Protein AF-A0A8J5JZP0-F1 (afdb_monomer_lite)

InterPro domains:
  IPR006028 Gamma-aminobutyric acid A receptor/Glycine receptor alpha [PR00253] (127-148)
  IPR006028 Gamma-aminobutyric acid A receptor/Glycine receptor alpha [PR00253] (224-244)
  IPR006201 Neurotransmitter-gated ion-channel [PTHR18945] (14-115)
  IPR006202 Neurotransmitter-gated ion-channel ligand-binding domain [PF02931] (14-129)
  IPR036719 Neurotransmitter-gated ion-channel transmembrane domain superfamily [SSF90112] (128-245)
  IPR036734 Neurotransmitter-gated ion-channel ligand-binding domain superfamily [G3DSA:2.70.170.10] (3-131)
  IPR036734 Neurotransmitter-gated ion-channel ligand-binding domain superfamily [SSF63712] (13-124)

Secondary structure (DSSP, 8-state):
---------HHHHHTTS----EEETT-SS------TT-EEEE-TTS-EEEE-------------TTTTT--------EEESS--TTT------STT----TT--PPTT------------------THHHHHHHHHHHHHHHH-S------HHHHHHHHHHHHHHHHHHHHHHHHHHHHHHHHHT-SS--------------------TTSHHHHHHHHHHHHHHHHHHHHHHHHHHHHHHHHHH--

pLDDT: mean 71.89, std 18.13, range [27.44, 93.75]

Structure (mmCIF, N/CA/C/O backbone):
data_AF-A0A8J5JZP0-F1
#
_entry.id   AF-A0A8J5JZP0-F1
#
loop_
_atom_site.group_PDB
_atom_site.id
_atom_site.type_symbol
_atom_site.label_atom_id
_atom_site.label_alt_id
_atom_site.label_comp_id
_atom_site.label_asym_id
_atom_site.label_entity_id
_atom_site.label_seq_id
_atom_site.pdbx_PDB_ins_code
_atom_site.Cartn_x
_atom_site.Cartn_y
_atom_site.Cartn_z
_atom_site.occupancy
_atom_site.B_iso_or_equiv
_atom_site.auth_seq_id
_atom_site.auth_comp_id
_atom_site.auth_asym_id
_atom_site.auth_atom_id
_atom_site.pdbx_PDB_model_num
ATOM 1 N N . MET A 1 1 ? -34.685 8.916 52.701 1.00 35.94 1 MET A N 1
ATOM 2 C CA . MET A 1 1 ? -33.365 8.957 52.042 1.00 35.94 1 MET A CA 1
ATOM 3 C C . MET A 1 1 ? -33.580 9.641 50.704 1.00 35.94 1 MET A C 1
ATOM 5 O O . MET A 1 1 ? -34.270 9.101 49.852 1.00 35.94 1 MET A O 1
ATOM 9 N N . SER A 1 2 ? -33.184 10.905 50.625 1.00 33.81 2 SER A N 1
ATOM 10 C CA . SER A 1 2 ? -33.402 11.810 49.497 1.00 33.81 2 SER A CA 1
ATOM 11 C C . SER A 1 2 ? -32.673 11.299 48.256 1.00 33.81 2 SER A C 1
ATOM 13 O O . SER A 1 2 ? -31.451 11.181 48.254 1.00 33.81 2 SER A O 1
ATOM 15 N N . ILE A 1 3 ? -33.431 10.999 47.203 1.00 39.91 3 ILE A N 1
ATOM 16 C CA . ILE A 1 3 ? -32.890 10.755 45.866 1.00 39.91 3 ILE A CA 1
ATOM 17 C C . ILE A 1 3 ? -32.407 12.119 45.365 1.00 39.91 3 ILE A C 1
ATOM 19 O O . ILE A 1 3 ? -33.216 12.958 44.973 1.00 39.91 3 ILE A O 1
ATOM 23 N N . LEU A 1 4 ? -31.101 12.381 45.466 1.00 42.81 4 LEU A N 1
ATOM 24 C CA . LEU A 1 4 ? -30.494 13.544 44.830 1.00 42.81 4 LEU A CA 1
ATOM 25 C C . LEU A 1 4 ? -30.625 13.368 43.314 1.00 42.81 4 LEU A C 1
ATOM 27 O O . LEU A 1 4 ? -29.955 12.540 42.702 1.00 42.81 4 LEU A O 1
ATOM 31 N N . SER A 1 5 ? -31.502 14.165 42.715 1.00 46.47 5 SER A N 1
ATOM 32 C CA . SER A 1 5 ? -31.544 14.439 41.287 1.00 46.47 5 SER A CA 1
ATOM 33 C C . SER A 1 5 ? -30.380 15.362 40.915 1.00 46.47 5 SER A C 1
ATOM 35 O O . SER A 1 5 ? -30.570 16.549 40.654 1.00 46.47 5 SER A O 1
ATOM 37 N N . THR A 1 6 ? -29.153 14.852 40.929 1.00 49.12 6 THR A N 1
ATOM 38 C CA . THR A 1 6 ? -28.040 15.511 40.244 1.00 49.12 6 THR A CA 1
ATOM 39 C C . THR A 1 6 ? -28.133 15.119 38.776 1.00 49.12 6 THR A C 1
ATOM 41 O O . THR A 1 6 ? -27.803 13.994 38.402 1.00 49.12 6 THR A O 1
ATOM 44 N N . ALA A 1 7 ? -28.635 16.033 37.941 1.00 47.53 7 ALA A N 1
ATOM 45 C CA . ALA A 1 7 ? -28.515 15.921 36.493 1.00 47.53 7 ALA A CA 1
ATOM 46 C C . ALA A 1 7 ? -27.020 15.815 36.166 1.00 47.53 7 ALA A C 1
ATOM 48 O O . ALA A 1 7 ? -26.290 16.800 36.208 1.00 47.53 7 ALA A O 1
ATOM 49 N N . THR A 1 8 ? -26.550 14.589 35.955 1.00 54.53 8 THR A N 1
ATOM 50 C CA . THR A 1 8 ? -25.146 14.324 35.659 1.00 54.53 8 THR A CA 1
ATOM 51 C C . THR A 1 8 ? -24.946 14.711 34.200 1.00 54.53 8 THR A C 1
ATOM 53 O O . THR A 1 8 ? -25.656 14.202 33.329 1.00 54.53 8 THR A O 1
ATOM 56 N N . SER A 1 9 ? -24.045 15.657 33.930 1.00 58.56 9 SER A N 1
ATOM 57 C CA . SER A 1 9 ? -23.707 16.033 32.554 1.00 58.56 9 SER A CA 1
ATOM 58 C C . SER A 1 9 ? -23.290 14.774 31.788 1.00 58.56 9 SER A C 1
ATOM 60 O O . SER A 1 9 ? -22.550 13.944 32.319 1.00 58.56 9 SER A O 1
ATOM 62 N N . GLY A 1 10 ? -23.737 14.614 30.538 1.00 64.25 10 GLY A N 1
ATOM 63 C CA . GLY A 1 10 ? -23.406 13.436 29.722 1.00 64.25 10 GLY A CA 1
ATOM 64 C C . GLY A 1 10 ? -21.895 13.193 29.581 1.00 64.25 10 GLY A C 1
ATOM 65 O O . GLY A 1 10 ? -21.472 12.052 29.416 1.00 64.25 10 GLY A O 1
ATOM 66 N N . SER A 1 11 ? -21.078 14.242 29.733 1.00 67.00 11 SER A N 1
ATOM 67 C CA . SER A 1 11 ? -19.615 14.154 29.776 1.00 67.00 11 SER A CA 1
ATOM 68 C C . SER A 1 11 ? -19.069 13.453 31.026 1.00 67.00 11 SER A C 1
ATOM 70 O O . SER A 1 11 ? -18.062 12.769 30.933 1.00 67.00 11 SER A O 1
ATOM 72 N N . GLU A 1 12 ? -19.716 13.585 32.187 1.00 73.56 12 GLU A N 1
ATOM 73 C CA . GLU A 1 12 ? -19.238 13.010 33.458 1.00 73.56 12 GLU A CA 1
ATOM 74 C C . GLU A 1 12 ? -19.574 11.521 33.604 1.00 73.56 12 GLU A C 1
ATOM 76 O O . GLU A 1 12 ? -18.865 10.780 34.284 1.00 73.56 12 GLU A O 1
ATOM 81 N N . ILE A 1 13 ? -20.669 11.068 32.985 1.00 80.50 13 ILE A N 1
ATOM 82 C CA . ILE A 1 13 ? -21.015 9.638 32.922 1.00 80.50 13 ILE A CA 1
ATOM 83 C C . ILE A 1 13 ? -20.034 8.914 32.001 1.00 80.50 13 ILE A C 1
ATOM 85 O O . ILE A 1 13 ? -19.626 7.792 32.288 1.00 80.50 13 ILE A O 1
ATOM 89 N N . ARG A 1 14 ? -19.632 9.578 30.915 1.00 77.81 14 ARG A N 1
ATOM 90 C CA . ARG A 1 14 ? -18.763 9.028 29.880 1.00 77.81 14 ARG A CA 1
ATOM 91 C C . ARG A 1 14 ? -17.436 8.498 30.430 1.00 77.81 14 ARG A C 1
ATOM 93 O O . ARG A 1 14 ? -17.026 7.411 30.044 1.00 77.81 14 ARG A O 1
ATOM 100 N N . ASP A 1 15 ? -16.826 9.212 31.371 1.00 80.81 15 ASP A N 1
ATOM 101 C CA . ASP A 1 15 ? -15.528 8.837 31.951 1.00 80.81 15 ASP A CA 1
ATOM 102 C C . ASP A 1 15 ? -15.638 7.735 33.025 1.00 80.81 15 ASP A C 1
ATOM 104 O O . ASP A 1 15 ? -14.630 7.199 33.481 1.00 80.81 15 ASP A O 1
ATOM 108 N N . LYS A 1 16 ? -16.863 7.381 33.440 1.00 85.06 16 LYS A N 1
ATOM 109 C CA . LYS A 1 16 ? -17.142 6.329 34.434 1.00 85.06 16 LYS A CA 1
ATOM 110 C C . LYS A 1 16 ? -17.549 4.997 33.806 1.00 85.06 16 LYS A C 1
ATOM 112 O O . LYS A 1 16 ? -17.612 3.993 34.512 1.00 85.06 16 LYS A O 1
ATOM 117 N N . VAL A 1 17 ? -17.863 4.982 32.512 1.00 88.12 17 VAL A N 1
ATOM 118 C CA . VAL A 1 17 ? -18.221 3.762 31.784 1.00 88.12 17 VAL A CA 1
ATOM 119 C C . VAL A 1 17 ? -16.943 3.092 31.290 1.00 88.12 17 VAL A C 1
ATOM 121 O O . VAL A 1 17 ? -16.103 3.726 30.655 1.00 88.12 17 VAL A O 1
ATOM 124 N N . TRP A 1 18 ? -16.792 1.801 31.587 1.00 89.00 18 TRP A N 1
ATOM 125 C CA . TRP A 1 18 ? -15.667 1.014 31.091 1.00 89.00 18 TRP A CA 1
ATOM 126 C C . TRP A 1 18 ? -15.692 0.938 29.558 1.00 89.00 18 TRP A C 1
ATOM 128 O O . TRP A 1 18 ? -16.747 0.722 28.957 1.00 89.00 18 TRP A O 1
ATOM 138 N N . ARG A 1 19 ? -14.519 1.094 28.936 1.00 87.44 19 ARG A N 1
ATOM 139 C CA . ARG A 1 19 ? -14.310 0.945 27.492 1.00 87.44 19 ARG A CA 1
ATOM 140 C C . ARG A 1 19 ? -13.051 0.110 27.229 1.00 87.44 19 ARG A C 1
ATOM 142 O O . ARG A 1 19 ? -12.079 0.282 27.967 1.00 87.44 19 ARG A O 1
ATOM 149 N N . PRO A 1 20 ? -13.038 -0.747 26.194 1.00 88.38 20 PRO A N 1
ATOM 150 C CA . PRO A 1 20 ? -11.845 -1.500 25.823 1.00 88.38 20 PRO A CA 1
ATOM 151 C C . PRO A 1 20 ? -10.742 -0.573 25.291 1.00 88.38 20 PRO A C 1
ATOM 153 O O . PRO A 1 20 ? -11.013 0.454 24.664 1.00 88.38 20 PRO A O 1
ATOM 156 N N . ASP A 1 21 ? -9.488 -0.948 25.521 1.00 86.50 21 ASP A N 1
ATOM 157 C CA . ASP A 1 21 ? -8.283 -0.203 25.151 1.00 86.50 21 ASP A CA 1
ATOM 158 C C . ASP A 1 21 ? -7.782 -0.588 23.747 1.00 86.50 21 ASP A C 1
ATOM 160 O O . ASP A 1 21 ? -6.682 -1.098 23.559 1.00 86.50 21 ASP A O 1
ATOM 164 N N . LEU A 1 22 ? -8.596 -0.346 22.721 1.00 87.38 22 LEU A N 1
ATOM 165 C CA . LEU A 1 22 ? -8.168 -0.594 21.344 1.00 87.38 22 LEU A CA 1
ATOM 166 C C . LEU A 1 22 ? -7.162 0.472 20.890 1.00 87.38 22 LEU A C 1
ATOM 168 O O . LEU A 1 22 ? -7.482 1.660 20.810 1.00 87.38 22 LEU A O 1
ATOM 172 N N . THR A 1 23 ? -5.952 0.033 20.554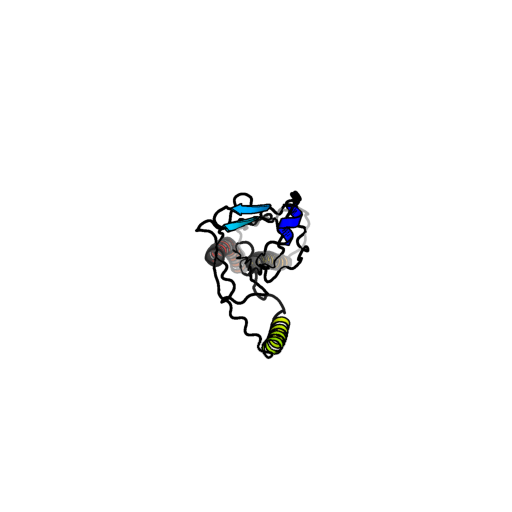 1.00 84.50 23 THR A N 1
ATOM 173 C CA . THR A 1 23 ? -4.851 0.883 20.086 1.00 84.50 23 THR A CA 1
ATOM 174 C C . THR A 1 23 ? -4.318 0.392 18.746 1.00 84.50 23 THR A C 1
ATOM 176 O O . THR A 1 23 ? -4.364 -0.800 18.446 1.00 84.50 23 THR A O 1
ATOM 179 N N . ALA A 1 24 ? -3.823 1.311 17.916 1.00 87.31 24 ALA A N 1
ATOM 180 C CA . ALA A 1 24 ? -3.178 0.940 16.663 1.00 87.31 24 ALA A CA 1
ATOM 181 C C . ALA A 1 24 ? -1.724 0.504 16.917 1.00 87.31 24 ALA A C 1
ATOM 183 O O . ALA A 1 24 ? -0.963 1.251 17.528 1.00 87.31 24 ALA A O 1
ATOM 184 N N . GLU A 1 25 ? -1.333 -0.678 16.424 1.00 82.62 25 GLU A N 1
ATOM 185 C CA . GLU A 1 25 ? -0.025 -1.311 16.707 1.00 82.62 25 GLU A CA 1
ATOM 186 C C . GLU A 1 25 ? 1.181 -0.423 16.326 1.00 82.62 25 GLU A C 1
ATOM 188 O O . GLU A 1 25 ? 2.214 -0.460 16.991 1.00 82.62 25 GLU A O 1
ATOM 193 N N . TYR A 1 26 ? 1.047 0.406 15.285 1.00 81.38 26 TYR A N 1
ATOM 194 C CA . TYR A 1 26 ? 2.129 1.238 14.741 1.00 81.38 26 TYR A CA 1
ATOM 195 C C . TYR A 1 26 ? 1.714 2.699 14.516 1.00 81.38 26 TYR A C 1
ATOM 197 O O . TYR A 1 26 ? 1.978 3.266 13.456 1.00 81.38 26 TYR A O 1
ATOM 205 N N . ASP A 1 27 ? 1.045 3.325 15.485 1.00 80.62 27 ASP A N 1
ATOM 206 C CA . ASP A 1 27 ? 0.717 4.753 15.386 1.00 80.62 27 ASP A CA 1
ATOM 207 C C . ASP A 1 27 ? 1.962 5.636 15.599 1.00 80.62 27 ASP A C 1
ATOM 209 O O . ASP A 1 27 ? 2.524 5.710 16.691 1.00 80.62 27 ASP A O 1
ATOM 213 N N . ILE A 1 28 ? 2.410 6.307 14.535 1.00 76.38 28 ILE A N 1
ATOM 214 C CA . ILE A 1 28 ? 3.613 7.158 14.507 1.00 76.38 28 ILE A CA 1
ATOM 215 C C . ILE A 1 28 ? 3.367 8.467 15.262 1.00 76.38 28 ILE A C 1
ATOM 217 O O . ILE A 1 28 ? 4.286 9.064 15.827 1.00 76.38 28 ILE A O 1
ATOM 221 N N . LYS A 1 29 ? 2.121 8.944 15.244 1.00 70.25 29 LYS A N 1
ATOM 222 C CA . LYS A 1 29 ? 1.705 10.172 15.913 1.00 70.25 29 LYS A CA 1
ATOM 223 C C . LYS A 1 29 ? 0.431 9.873 16.680 1.00 70.25 29 LYS A C 1
ATOM 225 O O . LYS A 1 29 ? -0.635 10.262 16.201 1.00 70.25 29 LYS A O 1
ATOM 230 N N . PRO A 1 30 ? 0.543 9.261 17.873 1.00 62.91 30 PRO A N 1
ATOM 231 C CA . PRO A 1 30 ? -0.587 9.170 18.771 1.00 62.91 30 PRO A CA 1
ATOM 232 C C . PRO A 1 30 ? -0.936 10.599 19.177 1.00 62.91 30 PRO A C 1
ATOM 234 O O . PRO A 1 30 ? -0.371 11.166 20.114 1.00 62.91 30 PRO A O 1
ATOM 237 N N . GLN A 1 31 ? -1.830 11.236 18.423 1.00 57.12 31 GLN A N 1
ATOM 238 C CA . GLN A 1 31 ? -2.508 12.420 18.908 1.00 57.12 31 GLN A CA 1
ATOM 239 C C . GLN A 1 31 ? -3.273 11.915 20.117 1.00 57.12 31 GLN A C 1
ATOM 241 O O . GLN A 1 31 ? -4.218 11.145 19.955 1.00 57.12 31 GLN A O 1
ATOM 246 N N . GLY A 1 32 ? -2.792 12.248 21.320 1.00 54.50 32 GLY A N 1
ATOM 247 C CA . GLY A 1 32 ? -3.452 11.863 22.561 1.00 54.50 32 GLY A CA 1
ATOM 248 C C . GLY A 1 32 ? -4.918 12.203 22.396 1.00 54.50 32 GLY A C 1
ATOM 249 O O . GLY A 1 32 ? -5.207 13.379 22.200 1.00 54.50 32 GLY A O 1
ATOM 250 N N . ALA A 1 33 ? -5.759 11.163 22.326 1.00 54.41 33 ALA A N 1
ATOM 251 C CA . ALA A 1 33 ? -7.113 11.185 21.788 1.00 54.41 33 ALA A CA 1
ATOM 252 C C . ALA A 1 33 ? -7.825 12.496 22.132 1.00 54.41 33 ALA A C 1
ATOM 254 O O . ALA A 1 33 ? -8.428 12.633 23.196 1.00 54.41 33 ALA A O 1
ATOM 255 N N . GLN A 1 34 ? -7.704 13.502 21.262 1.00 49.84 34 GLN A N 1
ATOM 256 C CA . GLN A 1 34 ? -8.395 14.766 21.449 1.00 49.84 34 GLN A CA 1
ATOM 257 C C . GLN A 1 34 ? -9.782 14.533 20.877 1.00 49.84 34 GLN A C 1
ATOM 259 O O . GLN A 1 34 ? -10.092 14.855 19.733 1.00 49.84 34 GLN A O 1
ATOM 264 N N . SER A 1 35 ? -10.575 13.860 21.707 1.00 53.81 35 SER A N 1
ATOM 265 C CA . SER A 1 35 ? -11.958 13.450 21.525 1.00 53.81 35 SER A CA 1
ATOM 266 C C . SER A 1 35 ? -12.896 14.652 21.397 1.00 53.81 35 SER A C 1
ATOM 268 O O . SER A 1 35 ? -13.783 14.882 22.222 1.00 53.81 35 SER A O 1
ATOM 270 N N . HIS A 1 36 ? -12.721 15.457 20.355 1.00 53.59 36 HIS A N 1
ATOM 271 C CA . HIS A 1 36 ? -13.746 16.394 19.922 1.00 53.59 36 HIS A CA 1
ATOM 272 C C . HIS A 1 36 ? -14.751 15.620 19.062 1.00 53.59 36 HIS A C 1
ATOM 274 O O . HIS A 1 36 ? -14.647 15.591 17.839 1.00 53.59 36 HIS A O 1
ATOM 280 N N . GLY A 1 37 ? -15.703 14.944 19.718 1.00 64.44 37 GLY A N 1
ATOM 281 C CA . GLY A 1 37 ? -16.787 14.223 19.035 1.00 64.44 37 GLY A CA 1
ATOM 282 C C . GLY A 1 37 ? -17.163 12.847 19.590 1.00 64.44 37 GLY A C 1
ATOM 283 O O . GLY A 1 37 ? -17.776 12.074 18.861 1.00 64.44 37 GLY A O 1
ATOM 284 N N . ASP A 1 38 ? -16.814 12.518 20.837 1.00 76.31 38 ASP A N 1
ATOM 285 C CA . ASP A 1 38 ? -17.167 11.215 21.416 1.00 76.31 38 ASP A CA 1
ATOM 286 C C . ASP A 1 38 ? -18.654 11.135 21.778 1.00 76.31 38 ASP A C 1
ATOM 288 O O . ASP A 1 38 ? -19.147 11.895 22.619 1.00 76.31 38 ASP A O 1
ATOM 292 N N . PHE A 1 39 ? -19.348 10.173 21.176 1.00 83.69 39 PHE A N 1
ATOM 293 C CA . PHE A 1 39 ? -20.753 9.868 21.404 1.00 83.69 39 PHE A CA 1
ATOM 294 C C . PHE A 1 39 ? -20.893 8.530 22.140 1.00 83.69 39 PHE A C 1
ATOM 296 O O . PHE A 1 39 ? -20.435 7.494 21.661 1.00 83.69 39 PHE A O 1
ATOM 303 N N . LEU A 1 40 ? -21.563 8.560 23.294 1.00 87.38 40 LEU A N 1
ATOM 304 C CA . LEU A 1 40 ? -21.908 7.389 24.099 1.00 87.38 40 LEU A CA 1
ATOM 305 C C . LEU A 1 40 ? -23.430 7.217 24.104 1.00 87.38 40 LEU A C 1
ATOM 307 O O . LEU A 1 40 ? -24.161 8.127 24.500 1.00 87.38 40 LEU A O 1
ATOM 311 N N . ARG A 1 41 ? -23.906 6.028 23.731 1.00 87.56 41 ARG A N 1
ATOM 312 C CA . ARG A 1 41 ? -25.314 5.633 23.843 1.00 87.56 41 ARG A CA 1
ATOM 313 C C . ARG A 1 41 ? -25.431 4.321 24.604 1.00 87.56 41 ARG A C 1
ATOM 315 O O . ARG A 1 41 ? -24.865 3.315 24.195 1.00 87.56 41 ARG A O 1
ATOM 322 N N . ILE A 1 42 ? -26.218 4.335 25.674 1.00 90.31 42 ILE A N 1
ATOM 323 C CA . ILE A 1 42 ? -26.546 3.150 26.470 1.00 90.31 42 ILE A CA 1
ATOM 324 C C . ILE A 1 42 ? -27.995 2.770 26.162 1.00 90.31 42 ILE A C 1
ATOM 326 O O . ILE A 1 42 ? -28.910 3.577 26.342 1.00 90.31 42 ILE A O 1
ATOM 330 N N . GLN A 1 43 ? -28.200 1.566 25.643 1.00 91.19 43 GLN A N 1
ATOM 331 C CA . GLN A 1 43 ? -29.518 1.008 25.360 1.00 91.19 43 GLN A CA 1
ATOM 332 C C . GLN A 1 43 ? -30.102 0.330 26.610 1.00 91.19 43 GLN A C 1
ATOM 334 O O . GLN A 1 43 ? -29.392 0.019 27.565 1.00 91.19 43 GLN A O 1
ATOM 339 N N . ARG A 1 44 ? -31.426 0.124 26.633 1.00 92.69 44 ARG A N 1
ATOM 340 C CA . ARG A 1 44 ? -32.119 -0.457 27.802 1.00 92.69 44 ARG A CA 1
ATOM 341 C C . ARG A 1 44 ? -31.768 -1.927 28.049 1.00 92.69 44 ARG A C 1
ATOM 343 O O . ARG A 1 44 ? -31.916 -2.391 29.171 1.00 92.69 44 ARG A O 1
ATOM 350 N N . ASP A 1 45 ? -31.332 -2.635 27.015 1.00 93.75 45 ASP A N 1
ATOM 351 C CA . ASP A 1 45 ? -30.860 -4.025 27.052 1.00 93.75 45 ASP A CA 1
ATOM 352 C C . ASP A 1 45 ? -29.413 -4.159 27.565 1.00 93.75 45 ASP A C 1
ATOM 354 O O . ASP A 1 45 ? -28.903 -5.268 27.693 1.00 93.75 45 ASP A O 1
ATOM 358 N N . GLY A 1 46 ? -28.752 -3.038 27.869 1.00 89.75 46 GLY A N 1
ATOM 359 C CA . GLY A 1 46 ? -27.360 -3.006 28.303 1.00 89.75 46 GLY A CA 1
ATOM 360 C C . GLY A 1 46 ? -26.349 -2.926 27.158 1.00 89.75 46 GLY A C 1
ATOM 361 O O . GLY A 1 46 ? -25.153 -2.891 27.434 1.00 89.75 46 GLY A O 1
ATOM 362 N N . HIS A 1 47 ? -26.776 -2.852 25.890 1.00 90.88 47 HIS A N 1
ATOM 363 C CA . HIS A 1 47 ? -25.852 -2.585 24.788 1.00 90.88 47 HIS A CA 1
ATOM 364 C C . HIS A 1 47 ? -25.321 -1.152 24.852 1.00 90.88 47 HIS A C 1
ATOM 366 O O . HIS A 1 47 ? -26.077 -0.176 24.891 1.00 90.88 47 HIS A O 1
ATOM 372 N N . VAL A 1 48 ? -23.996 -1.031 24.835 1.00 91.25 48 VAL A N 1
ATOM 373 C CA . VAL A 1 48 ? -23.290 0.249 24.859 1.00 91.25 48 VAL A CA 1
ATOM 374 C C . VAL A 1 48 ? -22.672 0.492 23.491 1.00 91.25 48 VAL A C 1
ATOM 376 O O . VAL A 1 48 ? -21.871 -0.302 23.009 1.00 91.25 48 VAL A O 1
ATOM 379 N N . THR A 1 49 ? -23.038 1.604 22.864 1.00 89.50 49 THR A N 1
ATOM 380 C CA . THR A 1 49 ? -22.456 2.056 21.601 1.00 89.50 49 THR A CA 1
ATOM 381 C C . THR A 1 49 ? -21.573 3.262 21.872 1.00 89.50 49 THR A C 1
ATOM 383 O O . THR A 1 49 ? -22.041 4.272 22.403 1.00 89.50 49 THR A O 1
ATOM 386 N N . TRP A 1 50 ? -20.306 3.152 21.484 1.00 88.12 50 TRP A N 1
ATOM 387 C CA . TRP A 1 50 ? -19.338 4.238 21.534 1.00 88.12 50 TRP A CA 1
ATOM 388 C C . TRP A 1 50 ? -18.908 4.610 20.122 1.00 88.12 50 TRP A C 1
ATOM 390 O O . TRP A 1 50 ? -18.568 3.735 19.331 1.00 88.12 50 TRP A O 1
ATOM 400 N N . SER A 1 51 ? -18.896 5.901 19.815 1.00 86.62 51 SER A N 1
ATOM 401 C CA . SER A 1 51 ? -18.372 6.432 18.560 1.00 86.62 51 SER A CA 1
ATOM 402 C C . SER A 1 51 ? -17.401 7.553 18.875 1.00 86.62 51 SER A C 1
ATOM 404 O O . SER A 1 51 ? -17.739 8.471 19.615 1.00 86.62 51 SER A O 1
ATOM 406 N N . GLN A 1 52 ? -16.202 7.480 18.313 1.00 84.50 52 GLN A N 1
ATOM 407 C CA . GLN A 1 52 ? -15.146 8.470 18.496 1.00 84.50 52 GLN A CA 1
ATOM 408 C C . GLN A 1 52 ? -14.446 8.715 17.169 1.00 84.50 52 GLN A C 1
ATOM 410 O O . GLN A 1 52 ? -14.328 7.811 16.341 1.00 84.50 52 GLN A O 1
ATOM 415 N N . ARG A 1 53 ? -13.960 9.938 16.975 1.00 83.62 53 ARG A N 1
ATOM 416 C CA . ARG A 1 53 ? -13.160 10.295 15.806 1.00 83.62 53 ARG A CA 1
ATOM 417 C C . ARG A 1 53 ? -11.690 10.232 16.187 1.00 83.62 53 ARG A C 1
ATOM 419 O O . ARG A 1 53 ? -11.232 11.034 16.995 1.00 83.62 53 ARG A O 1
ATOM 426 N N . ILE A 1 54 ? -10.958 9.301 15.584 1.00 82.12 54 ILE A N 1
ATOM 427 C CA . ILE A 1 54 ? -9.517 9.155 15.796 1.00 82.12 54 ILE A CA 1
ATOM 428 C C . ILE A 1 54 ? -8.792 9.332 14.468 1.00 82.12 54 ILE A C 1
ATOM 430 O O . ILE A 1 54 ? -9.220 8.824 13.433 1.00 82.12 54 ILE A O 1
ATOM 434 N N . HIS A 1 55 ? -7.686 10.067 14.515 1.00 84.62 55 HIS A N 1
ATOM 435 C CA . HIS A 1 55 ? -6.766 10.225 13.400 1.00 84.62 55 HIS A CA 1
ATOM 436 C C . HIS A 1 55 ? -5.562 9.310 13.615 1.00 84.62 55 HIS A C 1
ATOM 438 O O . HIS A 1 55 ? -4.723 9.598 14.463 1.00 84.62 55 HIS A O 1
ATOM 444 N N . TYR A 1 56 ? -5.472 8.230 12.840 1.00 85.88 56 TYR A N 1
ATOM 445 C CA . TYR A 1 56 ? -4.327 7.321 12.869 1.00 85.88 56 TYR A CA 1
ATOM 446 C C . TYR A 1 56 ? -3.302 7.706 11.806 1.00 85.88 56 TYR A C 1
ATOM 448 O O . TYR A 1 56 ? -3.661 7.968 10.658 1.00 85.88 56 TYR A O 1
ATOM 456 N N . THR A 1 57 ? -2.019 7.703 12.171 1.00 86.81 57 THR A N 1
ATOM 457 C CA . THR A 1 57 ? -0.916 7.814 11.207 1.00 86.81 57 THR A CA 1
ATOM 458 C C . THR A 1 57 ? -0.045 6.574 11.329 1.00 86.81 57 THR A C 1
ATOM 460 O O . THR A 1 57 ? 0.758 6.478 12.249 1.00 86.81 57 THR A O 1
ATOM 463 N N . PHE A 1 58 ? -0.183 5.626 10.406 1.00 87.94 58 PHE A N 1
ATOM 464 C CA . PHE A 1 58 ? 0.532 4.349 10.458 1.00 87.94 58 PHE A CA 1
ATOM 465 C C . PHE A 1 58 ? 1.460 4.168 9.247 1.00 87.94 58 PHE A C 1
ATOM 467 O O . PHE A 1 58 ? 1.187 4.714 8.173 1.00 87.94 58 PHE A O 1
ATOM 474 N N . PRO A 1 59 ? 2.574 3.428 9.393 1.00 87.75 59 PRO A N 1
ATOM 475 C CA . PRO A 1 59 ? 3.469 3.144 8.285 1.00 87.75 59 PRO A CA 1
ATOM 476 C C . PRO A 1 59 ? 2.820 2.146 7.322 1.00 87.75 59 PRO A C 1
ATOM 478 O O . PRO A 1 59 ? 2.319 1.101 7.737 1.00 87.75 59 PRO A O 1
ATOM 481 N N . CYS A 1 60 ? 2.890 2.436 6.025 1.00 87.69 60 CYS A N 1
ATOM 482 C CA . CYS A 1 60 ? 2.593 1.466 4.978 1.00 87.69 60 CYS A CA 1
ATOM 483 C C . CYS A 1 60 ? 3.886 1.096 4.253 1.00 87.69 60 CYS A C 1
ATOM 485 O O . CYS A 1 60 ? 4.517 1.941 3.618 1.00 87.69 60 CYS A O 1
ATOM 487 N N . LEU A 1 61 ? 4.297 -0.166 4.387 1.00 82.81 61 LEU A N 1
ATOM 488 C CA . LEU A 1 61 ? 5.451 -0.704 3.676 1.00 82.81 61 LEU A CA 1
ATOM 489 C C . LEU A 1 61 ? 5.038 -0.988 2.231 1.00 82.81 61 LEU A C 1
ATOM 491 O O . LEU A 1 61 ? 4.193 -1.844 1.982 1.00 82.81 61 LEU A O 1
ATOM 495 N N . MET A 1 62 ? 5.624 -0.248 1.295 1.00 80.38 62 MET A N 1
ATOM 496 C CA . MET A 1 62 ? 5.360 -0.387 -0.135 1.00 80.38 62 MET A CA 1
ATOM 497 C C . MET A 1 62 ? 6.474 -1.202 -0.786 1.00 80.38 62 MET A C 1
ATOM 499 O O . MET A 1 62 ? 7.651 -0.979 -0.500 1.00 80.38 62 MET A O 1
ATOM 503 N N . ASP A 1 63 ? 6.106 -2.109 -1.688 1.00 77.56 63 ASP A N 1
ATOM 504 C CA . ASP A 1 63 ? 7.065 -2.753 -2.583 1.00 77.56 63 ASP A CA 1
ATOM 505 C C . ASP A 1 63 ? 7.189 -1.939 -3.878 1.00 77.56 63 ASP A C 1
ATOM 507 O O . ASP A 1 63 ? 6.251 -1.861 -4.666 1.00 77.56 63 ASP A O 1
ATOM 511 N N . LEU A 1 64 ? 8.348 -1.312 -4.094 1.00 78.25 64 LEU A N 1
ATOM 512 C CA . LEU A 1 64 ? 8.602 -0.439 -5.246 1.00 78.25 64 LEU A CA 1
ATOM 513 C C . LEU A 1 64 ? 9.177 -1.184 -6.463 1.00 78.25 64 LEU A C 1
ATOM 515 O O . LEU A 1 64 ? 9.526 -0.537 -7.453 1.00 78.25 64 LEU A O 1
ATOM 519 N N . SER A 1 65 ? 9.272 -2.515 -6.418 1.00 76.88 65 SER A N 1
ATOM 520 C CA . SER A 1 65 ? 9.782 -3.345 -7.518 1.00 76.88 65 SER A CA 1
ATOM 521 C C . SER A 1 65 ? 9.092 -3.040 -8.861 1.00 76.88 65 SER A C 1
ATOM 523 O O . SER A 1 65 ? 9.752 -2.827 -9.883 1.00 76.88 65 SER A O 1
ATOM 525 N N . SER A 1 66 ? 7.766 -2.905 -8.828 1.00 74.88 66 SER A N 1
ATOM 526 C CA . SER A 1 66 ? 6.912 -2.669 -10.000 1.00 74.88 66 SER A CA 1
ATOM 527 C C . SER A 1 66 ? 6.495 -1.207 -10.172 1.00 74.88 66 SER A C 1
ATOM 529 O O . SER A 1 66 ? 5.574 -0.907 -10.930 1.00 74.88 66 SER A O 1
ATOM 531 N N . TYR A 1 67 ? 7.151 -0.264 -9.484 1.00 77.00 67 TYR A N 1
ATOM 532 C CA . TYR A 1 67 ? 6.840 1.159 -9.632 1.00 77.00 67 TYR A CA 1
ATOM 533 C C . TYR A 1 67 ? 6.986 1.608 -11.102 1.00 77.00 67 TYR A C 1
ATOM 535 O O . TYR A 1 67 ? 8.039 1.356 -11.704 1.00 77.00 67 TYR A O 1
ATOM 543 N N . PRO A 1 68 ? 5.999 2.321 -11.686 1.00 76.38 68 PRO A N 1
ATOM 544 C CA . PRO A 1 68 ? 4.813 2.927 -11.056 1.00 76.38 68 PRO A CA 1
ATOM 545 C C . PRO A 1 68 ? 3.508 2.111 -11.159 1.00 76.38 68 PRO A C 1
ATOM 547 O O . PRO A 1 68 ? 2.456 2.619 -10.792 1.00 76.38 68 PRO A O 1
ATOM 550 N N . LEU A 1 69 ? 3.543 0.889 -11.693 1.00 77.38 69 LEU A N 1
ATOM 551 C CA . LEU A 1 69 ? 2.354 0.083 -12.014 1.00 77.38 69 LEU A CA 1
ATOM 552 C C . LEU A 1 69 ? 1.911 -0.853 -10.874 1.00 77.38 69 LEU A C 1
ATOM 554 O O . LEU A 1 69 ? 0.945 -1.593 -11.032 1.00 77.38 69 LEU A O 1
ATOM 558 N N . GLY A 1 70 ? 2.633 -0.856 -9.753 1.00 78.00 70 GLY A N 1
ATOM 559 C CA . GLY A 1 70 ? 2.408 -1.794 -8.656 1.00 78.00 70 GLY A CA 1
ATOM 560 C C . GLY A 1 70 ? 1.176 -1.482 -7.804 1.00 78.00 70 GLY A C 1
ATOM 561 O O . GLY A 1 70 ? 0.783 -0.329 -7.636 1.00 78.00 70 GLY A O 1
ATOM 562 N N . ALA A 1 71 ? 0.615 -2.530 -7.199 1.00 84.69 71 ALA A N 1
ATOM 563 C CA . ALA A 1 71 ? -0.362 -2.419 -6.124 1.00 84.69 71 ALA A CA 1
ATOM 564 C C . ALA A 1 71 ? 0.335 -2.500 -4.758 1.00 84.69 71 ALA A C 1
ATOM 566 O O . ALA A 1 71 ? 1.316 -3.225 -4.579 1.00 84.69 71 ALA A O 1
ATOM 567 N N . HIS A 1 72 ? -0.182 -1.769 -3.773 1.00 85.50 72 HIS A N 1
ATOM 568 C CA . HIS A 1 72 ? 0.337 -1.796 -2.407 1.00 85.50 72 HIS A CA 1
ATOM 569 C C . HIS A 1 72 ? -0.786 -2.117 -1.428 1.00 85.50 72 HIS A C 1
ATOM 571 O O . HIS A 1 72 ? -1.881 -1.563 -1.516 1.00 85.50 72 HIS A O 1
ATOM 577 N N . THR A 1 73 ? -0.510 -3.009 -0.478 1.00 89.31 73 THR A N 1
ATOM 578 C CA . THR A 1 73 ? -1.454 -3.370 0.582 1.00 89.31 73 THR A CA 1
ATOM 579 C C . THR A 1 73 ? -0.983 -2.777 1.900 1.00 89.31 73 THR A C 1
ATOM 581 O O . THR A 1 73 ? 0.062 -3.154 2.427 1.00 89.31 73 THR A O 1
ATOM 584 N N . CYS A 1 74 ? -1.771 -1.851 2.439 1.00 90.44 74 CYS A N 1
ATOM 585 C CA . CYS A 1 74 ? -1.512 -1.221 3.727 1.00 90.44 74 CYS A CA 1
ATOM 586 C C . CYS A 1 74 ? -2.362 -1.873 4.821 1.00 90.44 74 CYS A C 1
ATOM 588 O O . CYS A 1 74 ? -3.537 -2.164 4.605 1.00 90.44 74 CYS A O 1
ATOM 590 N N . PHE A 1 75 ? -1.787 -2.063 6.011 1.00 90.12 75 PHE A N 1
ATOM 591 C CA . PHE A 1 75 ? -2.474 -2.702 7.134 1.00 90.12 75 PHE A CA 1
ATOM 592 C C . PHE A 1 75 ? -2.610 -1.742 8.314 1.00 90.12 75 PHE A C 1
ATOM 594 O O . PHE A 1 75 ? -1.608 -1.329 8.896 1.00 90.12 75 PHE A O 1
ATOM 601 N N . LEU A 1 76 ? -3.850 -1.458 8.710 1.00 90.44 76 LEU A N 1
ATOM 602 C CA . LEU A 1 76 ? -4.163 -0.886 10.017 1.00 90.44 76 LEU A CA 1
ATOM 603 C C . LEU A 1 76 ? -4.529 -2.031 10.965 1.00 90.44 76 LEU A C 1
ATOM 605 O O . LEU A 1 76 ? -5.489 -2.758 10.717 1.00 90.44 76 LEU A O 1
ATOM 609 N N . ARG A 1 77 ? -3.762 -2.202 12.043 1.00 89.69 77 ARG A N 1
ATOM 610 C CA . ARG A 1 77 ? -3.997 -3.247 13.048 1.00 89.69 77 ARG A CA 1
ATOM 611 C C . ARG A 1 77 ? -4.380 -2.614 14.369 1.00 89.69 77 ARG A C 1
ATOM 613 O O . ARG A 1 77 ? -3.636 -1.775 14.872 1.00 89.69 77 ARG A O 1
ATOM 620 N N . LEU A 1 78 ? -5.524 -3.028 14.903 1.00 89.56 78 LEU A N 1
ATOM 621 C CA . LEU A 1 78 ? -6.053 -2.575 16.182 1.00 89.56 78 LEU A CA 1
ATOM 622 C C . LEU A 1 78 ? -5.981 -3.723 17.183 1.00 89.56 78 LEU A C 1
ATOM 624 O O . LEU A 1 78 ? -6.597 -4.761 16.958 1.00 89.56 78 LEU A O 1
ATOM 628 N N . ASN A 1 79 ? -5.260 -3.516 18.281 1.00 88.25 79 ASN A N 1
ATOM 629 C CA . ASN A 1 79 ? -5.044 -4.512 19.323 1.00 88.25 79 ASN A CA 1
ATOM 630 C C . ASN A 1 79 ? -5.323 -3.903 20.705 1.00 88.25 79 ASN A C 1
ATOM 632 O O . ASN A 1 79 ? -5.177 -2.694 20.905 1.00 88.25 79 ASN A O 1
ATOM 636 N N . SER A 1 80 ? -5.694 -4.753 21.661 1.00 87.06 80 SER A N 1
ATOM 637 C CA . SER A 1 80 ? -5.688 -4.397 23.083 1.00 87.06 80 SER A CA 1
ATOM 638 C C . SER A 1 80 ? -4.280 -4.549 23.653 1.00 87.06 80 SER A C 1
ATOM 640 O O . SER A 1 80 ? -3.552 -5.462 23.260 1.00 87.06 80 SER A O 1
ATOM 642 N N . LEU A 1 81 ? -3.884 -3.639 24.546 1.00 83.19 81 LEU A N 1
ATOM 643 C CA . LEU A 1 81 ? -2.594 -3.697 25.240 1.00 83.19 81 LEU A CA 1
ATOM 644 C C . LEU A 1 81 ? -2.728 -4.287 26.647 1.00 83.19 81 LEU A C 1
ATOM 646 O O . LEU A 1 81 ? -1.765 -4.850 27.165 1.00 83.19 81 LEU A O 1
ATOM 650 N N . GLY A 1 82 ? -3.889 -4.112 27.275 1.00 85.38 82 GLY A N 1
ATOM 651 C CA . GLY A 1 82 ? -4.149 -4.472 28.663 1.00 85.38 82 GLY A CA 1
ATOM 652 C C . GLY A 1 82 ? -4.896 -5.786 28.868 1.00 85.38 82 GLY A C 1
ATOM 653 O O . GLY A 1 82 ? -4.883 -6.277 29.992 1.00 85.38 82 GLY A O 1
ATOM 654 N N . TYR A 1 83 ? -5.522 -6.346 27.829 1.00 87.44 83 TYR A N 1
ATOM 655 C CA . TYR A 1 83 ? -6.328 -7.565 27.932 1.00 87.44 83 TYR A CA 1
ATOM 656 C C . TYR A 1 83 ? -5.795 -8.685 27.043 1.00 87.44 83 TYR A C 1
ATOM 658 O O . TYR A 1 83 ? -5.383 -8.464 25.901 1.00 87.44 83 TYR A O 1
ATOM 666 N N . GLU A 1 84 ? -5.848 -9.913 27.556 1.00 86.88 84 GLU A N 1
ATOM 667 C CA . GLU A 1 84 ? -5.578 -11.106 26.753 1.00 86.88 84 GLU A CA 1
ATOM 668 C C . GLU A 1 84 ? -6.791 -11.460 25.871 1.00 86.88 84 GLU A C 1
ATOM 670 O O . GLU A 1 84 ? -7.929 -11.077 26.146 1.00 86.88 84 GLU A O 1
ATOM 675 N N . SER A 1 85 ? -6.575 -12.267 24.827 1.00 86.69 85 SER A N 1
ATOM 676 C CA . SER A 1 85 ? -7.648 -12.818 23.984 1.00 86.69 85 SER A CA 1
ATOM 677 C C . SER A 1 85 ? -8.696 -13.644 24.747 1.00 86.69 85 SER A C 1
ATOM 679 O O . SER A 1 85 ? -9.770 -13.897 24.210 1.00 86.69 85 SER A O 1
ATOM 681 N N . SER A 1 86 ? -8.396 -14.089 25.972 1.00 88.06 86 SER A N 1
ATOM 682 C CA . SER A 1 86 ? -9.344 -14.772 26.861 1.00 88.06 86 SER A CA 1
ATOM 683 C C . SER A 1 86 ? -10.308 -13.802 27.565 1.00 88.06 86 SER A C 1
ATOM 685 O O . SER A 1 86 ? -11.410 -14.200 27.941 1.00 88.06 86 SER A O 1
ATOM 687 N N . GLU A 1 87 ? -9.917 -12.533 27.714 1.00 90.44 87 GLU A N 1
ATOM 688 C CA . GLU A 1 87 ? -10.659 -11.490 28.430 1.00 90.44 87 GLU A CA 1
ATOM 689 C C . GLU A 1 87 ? -11.392 -10.541 27.477 1.00 90.44 87 GLU A C 1
ATOM 691 O O . GLU A 1 87 ? -12.495 -10.081 27.779 1.00 90.44 87 GLU A O 1
ATOM 696 N N . LEU A 1 88 ? -10.791 -10.253 26.319 1.00 89.69 88 LEU A N 1
ATOM 697 C CA . LEU A 1 88 ? -11.335 -9.344 25.319 1.00 89.69 88 LEU A CA 1
ATOM 698 C C . LEU A 1 88 ? -11.208 -9.942 23.915 1.00 89.69 88 LEU A C 1
ATOM 700 O O . LEU A 1 88 ? -10.108 -10.114 23.394 1.00 89.69 88 LEU A O 1
ATOM 704 N N . ASP A 1 89 ? -12.357 -10.191 23.281 1.00 90.31 89 ASP A N 1
ATOM 705 C CA . ASP A 1 89 ? -12.434 -10.713 21.916 1.00 90.31 89 ASP A CA 1
ATOM 706 C C . ASP A 1 89 ? -13.072 -9.693 20.950 1.00 90.31 89 ASP A C 1
ATOM 708 O O . ASP A 1 89 ? -14.300 -9.653 20.801 1.00 90.31 89 ASP A O 1
ATOM 712 N N . PRO A 1 90 ? -12.270 -8.827 20.301 1.00 89.62 90 PRO A N 1
ATOM 713 C CA . PRO A 1 90 ? -12.787 -7.859 19.345 1.00 89.62 90 PRO A CA 1
ATOM 714 C C . PRO A 1 90 ? -13.245 -8.552 18.055 1.00 89.62 90 PRO A C 1
ATOM 716 O O . PRO A 1 90 ? -12.552 -9.402 17.490 1.00 89.62 90 PRO A O 1
ATOM 719 N N . ASN A 1 91 ? -14.417 -8.152 17.560 1.00 90.81 91 ASN A N 1
ATOM 720 C CA . ASN A 1 91 ? -15.008 -8.665 16.327 1.00 90.81 91 ASN A CA 1
ATOM 721 C C . ASN A 1 91 ? -15.492 -7.507 15.444 1.00 90.81 91 ASN A C 1
ATOM 723 O O . ASN A 1 91 ? -16.002 -6.504 15.944 1.00 90.81 91 ASN A O 1
ATOM 727 N N . TRP A 1 92 ? -15.337 -7.659 14.127 1.00 90.88 92 TRP A N 1
ATOM 728 C CA . TRP A 1 92 ? -15.873 -6.721 13.141 1.00 90.88 92 TRP A CA 1
ATOM 729 C C . TRP A 1 92 ? -17.405 -6.805 13.102 1.00 90.88 92 TRP A C 1
ATOM 731 O O . TRP A 1 92 ? -17.980 -7.890 13.207 1.00 90.88 92 TRP A O 1
ATOM 741 N N . TYR A 1 93 ? -18.075 -5.659 12.967 1.00 88.38 93 TYR A N 1
ATOM 742 C CA . TYR A 1 93 ? -19.535 -5.598 12.942 1.00 88.38 93 TYR A CA 1
ATOM 743 C C . TYR A 1 93 ? -20.074 -5.872 11.530 1.00 88.38 93 TYR A C 1
ATOM 745 O O . TYR A 1 93 ? -20.163 -4.966 10.705 1.00 88.38 93 TYR A O 1
ATOM 753 N N . GLY A 1 94 ? -20.444 -7.129 11.269 1.00 84.62 94 GLY A N 1
ATOM 754 C CA . GLY A 1 94 ? -21.011 -7.570 9.989 1.00 84.62 94 GLY A CA 1
ATOM 755 C C . GLY A 1 94 ? -20.017 -7.559 8.821 1.00 84.62 94 GLY A C 1
ATOM 756 O O . GLY A 1 94 ? -18.822 -7.325 9.000 1.00 84.62 94 GLY A O 1
ATOM 757 N N . ASP A 1 95 ? -20.528 -7.807 7.613 1.00 75.00 95 ASP A N 1
ATOM 758 C CA . ASP A 1 95 ? -19.704 -7.938 6.399 1.00 75.00 95 ASP A CA 1
ATOM 759 C C . ASP A 1 95 ? -19.209 -6.583 5.851 1.00 75.00 95 ASP A C 1
ATOM 761 O O . ASP A 1 95 ? -18.191 -6.522 5.168 1.00 75.00 95 ASP A O 1
ATOM 765 N N . ALA A 1 96 ? -19.891 -5.480 6.185 1.00 77.31 96 ALA A N 1
ATOM 766 C CA . ALA A 1 96 ? -19.554 -4.110 5.776 1.00 77.31 96 ALA A CA 1
ATOM 767 C C . ALA A 1 96 ? -19.038 -3.277 6.963 1.00 77.31 96 ALA A C 1
ATOM 769 O O . ALA A 1 96 ? -19.521 -2.182 7.241 1.00 77.31 96 ALA A O 1
ATOM 770 N N . ALA A 1 97 ? -18.074 -3.822 7.706 1.00 85.56 97 ALA A N 1
ATOM 771 C CA . ALA A 1 97 ? -17.589 -3.206 8.941 1.00 85.56 97 ALA A CA 1
ATOM 772 C C . ALA A 1 97 ? -16.789 -1.903 8.734 1.00 85.56 97 ALA A C 1
ATOM 774 O O . ALA A 1 97 ? -16.518 -1.192 9.702 1.00 85.56 97 ALA A O 1
ATOM 775 N N . VAL A 1 98 ? -16.398 -1.596 7.494 1.00 89.06 98 VAL A N 1
ATOM 776 C CA . VAL A 1 98 ? -15.664 -0.381 7.129 1.00 89.06 98 VAL A CA 1
ATOM 777 C C . VAL A 1 98 ? -16.452 0.362 6.061 1.00 89.06 98 VAL A C 1
ATOM 779 O O . VAL A 1 98 ? -16.653 -0.159 4.967 1.00 89.06 98 VAL A O 1
ATOM 782 N N . ASP A 1 99 ? -16.864 1.586 6.380 1.00 88.06 99 ASP A N 1
ATOM 783 C CA . ASP A 1 99 ? -17.417 2.522 5.406 1.00 88.06 99 ASP A CA 1
ATOM 784 C C . ASP A 1 99 ? -16.279 3.341 4.780 1.00 88.06 99 ASP A C 1
ATOM 786 O O . ASP A 1 99 ? -15.474 3.954 5.484 1.00 88.06 99 ASP A O 1
ATOM 790 N N . TYR A 1 100 ? -16.194 3.307 3.452 1.00 87.94 100 TYR A N 1
ATOM 791 C CA . TYR A 1 100 ? -15.155 3.956 2.653 1.00 87.94 100 TYR A CA 1
ATOM 792 C C . TYR A 1 100 ? -15.746 4.803 1.513 1.00 87.94 100 TYR A C 1
ATOM 794 O O . TYR A 1 100 ? -15.086 5.039 0.502 1.00 87.94 100 TYR A O 1
ATOM 802 N N . SER A 1 101 ? -16.985 5.289 1.660 1.00 85.19 101 SER A N 1
ATOM 803 C CA . SER A 1 101 ? -17.617 6.155 0.654 1.00 85.19 101 SER A CA 1
ATOM 804 C C . SER A 1 101 ? -16.905 7.502 0.464 1.00 85.19 101 SER A C 1
ATOM 806 O O . SER A 1 101 ? -16.929 8.063 -0.629 1.00 85.19 101 SER A O 1
ATOM 808 N N . GLU A 1 102 ? -16.261 8.025 1.512 1.00 86.75 102 GLU A N 1
ATOM 809 C CA . GLU A 1 102 ? -15.552 9.313 1.515 1.00 86.75 102 GLU A CA 1
ATOM 810 C C . GLU A 1 102 ? -14.029 9.125 1.633 1.00 86.75 102 GLU A C 1
ATOM 812 O O . GLU A 1 102 ? -13.399 9.529 2.611 1.00 86.75 102 GLU A O 1
ATOM 817 N N . VAL A 1 103 ? -13.412 8.491 0.632 1.00 87.81 103 VAL A N 1
ATOM 818 C CA . VAL A 1 103 ? -11.953 8.303 0.593 1.00 87.81 103 VAL A CA 1
ATOM 819 C C . VAL A 1 103 ? -11.289 9.356 -0.285 1.00 87.81 103 VAL A C 1
ATOM 821 O O . VAL A 1 103 ? -11.634 9.536 -1.451 1.00 87.81 103 VAL A O 1
ATOM 824 N N . ILE A 1 104 ? -10.276 10.021 0.271 1.00 89.00 104 ILE A N 1
ATOM 825 C CA . ILE A 1 104 ? -9.411 10.951 -0.454 1.00 89.00 104 ILE A CA 1
ATOM 826 C C . ILE A 1 104 ? -8.036 10.302 -0.585 1.00 89.00 104 ILE A C 1
ATOM 828 O O . ILE A 1 104 ? -7.297 10.189 0.394 1.00 89.00 104 ILE A O 1
ATOM 832 N N . MET A 1 105 ? -7.693 9.883 -1.801 1.00 88.62 105 MET A N 1
ATOM 833 C CA . MET A 1 105 ? -6.377 9.330 -2.114 1.00 88.62 105 MET A CA 1
ATOM 834 C C . MET A 1 105 ? -5.411 10.422 -2.576 1.00 88.62 105 MET A C 1
ATOM 836 O O . MET A 1 105 ? -5.807 11.473 -3.082 1.00 88.62 105 MET A O 1
ATOM 840 N N . SER A 1 106 ? -4.113 10.164 -2.409 1.00 86.81 106 SER A N 1
ATOM 841 C CA . SER A 1 106 ? -3.074 11.001 -3.015 1.00 86.81 106 SER A CA 1
ATOM 842 C C . SER A 1 106 ? -3.077 10.857 -4.539 1.00 86.81 106 SER A C 1
ATOM 844 O O . SER A 1 106 ? -3.497 9.833 -5.075 1.00 86.81 106 SER A O 1
ATOM 846 N N . HIS A 1 107 ? -2.570 11.871 -5.245 1.00 85.88 107 HIS A N 1
ATOM 847 C CA . HIS A 1 107 ? -2.476 11.845 -6.706 1.00 85.88 107 HIS A CA 1
ATOM 848 C C . HIS A 1 107 ? -1.710 10.606 -7.191 1.00 85.88 107 HIS A C 1
ATOM 850 O O . HIS A 1 107 ? -0.619 10.319 -6.699 1.00 85.88 107 HIS A O 1
ATOM 856 N N . GLY A 1 108 ? -2.281 9.901 -8.169 1.00 83.62 108 GLY A N 1
ATOM 857 C CA . GLY A 1 108 ? -1.695 8.687 -8.742 1.00 83.62 108 GLY A CA 1
ATOM 858 C C . GLY A 1 108 ? -2.011 7.393 -7.986 1.00 83.62 108 GLY A C 1
ATOM 859 O O . GLY A 1 108 ? -1.556 6.344 -8.423 1.00 83.62 108 GLY A O 1
ATOM 860 N N . TYR A 1 109 ? -2.793 7.448 -6.902 1.00 86.88 109 TYR A N 1
ATOM 861 C CA . TYR A 1 109 ? -3.288 6.266 -6.197 1.00 86.88 109 TYR A CA 1
ATOM 862 C C . TYR A 1 109 ? -4.806 6.158 -6.295 1.00 86.88 109 TYR A C 1
ATOM 864 O O . TYR A 1 109 ? -5.524 7.155 -6.213 1.00 86.88 109 TYR A O 1
ATOM 872 N N . GLU A 1 110 ? -5.282 4.924 -6.393 1.00 89.56 110 GLU A N 1
ATOM 873 C CA . GLU A 1 110 ? -6.694 4.565 -6.346 1.00 89.56 110 GLU A CA 1
ATOM 874 C C . GLU A 1 110 ? -6.888 3.463 -5.302 1.00 89.56 110 GLU A C 1
ATOM 876 O O . GLU A 1 110 ? -6.013 2.616 -5.103 1.00 89.56 110 GLU A O 1
ATOM 881 N N . LEU A 1 111 ? -8.014 3.498 -4.590 1.00 89.62 111 LEU A N 1
ATOM 882 C CA . LEU A 1 111 ? -8.353 2.462 -3.624 1.00 89.62 111 LEU A CA 1
ATOM 883 C C . LEU A 1 111 ? -8.991 1.277 -4.359 1.00 89.62 111 LEU A C 1
ATOM 885 O O . LEU A 1 111 ? -10.134 1.371 -4.795 1.00 89.62 111 LEU A O 1
ATOM 889 N N . CYS A 1 112 ? -8.266 0.163 -4.467 1.00 87.81 112 CYS A N 1
ATOM 890 C CA . CYS A 1 112 ? -8.769 -1.031 -5.150 1.00 87.81 112 CYS A CA 1
ATOM 891 C C . CYS A 1 112 ? -9.762 -1.830 -4.295 1.00 87.81 112 CYS A C 1
ATOM 893 O O . CYS A 1 112 ? -10.835 -2.199 -4.763 1.00 87.81 112 CYS A O 1
ATOM 895 N N . GLU A 1 113 ? -9.386 -2.152 -3.054 1.00 89.06 113 GLU A N 1
ATOM 896 C CA . GLU A 1 113 ? -10.159 -3.047 -2.193 1.00 89.06 113 GLU A CA 1
ATOM 897 C C . GLU A 1 113 ? -9.837 -2.805 -0.712 1.00 89.06 113 GLU A C 1
ATOM 899 O O . GLU A 1 113 ? -8.697 -2.499 -0.355 1.00 89.06 113 GLU A O 1
ATOM 904 N N . VAL A 1 114 ? -10.838 -2.989 0.152 1.00 90.31 114 VAL A N 1
ATOM 905 C CA . VAL A 1 114 ? -10.692 -2.978 1.611 1.00 90.31 114 VAL A CA 1
ATOM 906 C C . VAL A 1 114 ? -11.094 -4.347 2.146 1.00 90.31 114 VAL A C 1
ATOM 908 O O . VAL A 1 114 ? -12.207 -4.807 1.908 1.00 90.31 114 VAL A O 1
ATOM 911 N N . LYS A 1 115 ? -10.187 -4.994 2.884 1.00 90.25 115 LYS A N 1
ATOM 912 C CA . LYS A 1 115 ? -10.431 -6.283 3.543 1.00 90.25 115 LYS A CA 1
ATOM 913 C C . LYS A 1 115 ? -10.301 -6.141 5.046 1.00 90.25 115 LYS A C 1
ATOM 915 O O . LYS A 1 115 ? -9.377 -5.491 5.534 1.00 90.25 115 LYS A O 1
ATOM 920 N N . THR A 1 116 ? -11.198 -6.796 5.770 1.00 91.75 116 THR A N 1
ATOM 921 C CA . THR A 1 116 ? -11.131 -6.940 7.222 1.00 91.75 116 THR A CA 1
ATOM 922 C C . THR A 1 116 ? -10.754 -8.374 7.566 1.00 91.75 116 THR A C 1
ATOM 924 O O . THR A 1 116 ? -11.293 -9.337 7.028 1.00 91.75 116 THR A O 1
ATOM 927 N N . GLU A 1 117 ? -9.791 -8.530 8.468 1.00 89.19 117 GLU A N 1
ATOM 928 C CA . GLU A 1 117 ? -9.370 -9.833 8.974 1.00 89.19 117 GLU A CA 1
ATOM 929 C C . GLU A 1 117 ? -9.305 -9.774 10.500 1.00 89.19 117 GLU A C 1
ATOM 931 O O . GLU A 1 117 ? -8.997 -8.730 11.083 1.00 89.19 117 GLU A O 1
ATOM 936 N N . LYS A 1 118 ? -9.583 -10.903 11.154 1.00 90.06 118 LYS A N 1
ATOM 937 C CA . LYS A 1 118 ? -9.339 -11.102 12.585 1.00 90.06 118 LYS A CA 1
ATOM 938 C C . LYS A 1 118 ? -8.180 -12.077 12.738 1.00 90.06 118 LYS A C 1
ATOM 940 O O . LYS A 1 118 ? -8.219 -13.175 12.186 1.00 90.06 118 LYS A O 1
ATOM 945 N N . LYS A 1 119 ? -7.151 -11.681 13.486 1.00 86.50 119 LYS A N 1
ATOM 946 C CA . LYS A 1 119 ? -5.990 -12.526 13.788 1.00 86.50 119 LYS A CA 1
ATOM 947 C C . LYS A 1 119 ? -5.749 -12.538 15.288 1.00 86.50 119 LYS A C 1
ATOM 949 O O . LYS A 1 119 ? -5.666 -11.483 15.905 1.00 86.50 119 LYS A O 1
ATOM 954 N N . THR A 1 120 ? -5.607 -13.731 15.852 1.00 83.00 120 THR A N 1
ATOM 955 C CA . THR A 1 120 ? -5.184 -13.912 17.242 1.00 83.00 120 THR A CA 1
ATOM 956 C C . THR A 1 120 ? -3.665 -14.005 17.267 1.00 83.00 120 THR A C 1
ATOM 958 O O . THR A 1 120 ? -3.088 -14.922 16.681 1.00 83.00 120 THR A O 1
ATOM 961 N N . ALA A 1 121 ? -3.014 -13.038 17.908 1.00 70.50 121 ALA A N 1
ATOM 962 C CA . ALA A 1 121 ? -1.570 -13.029 18.081 1.00 70.50 121 ALA A CA 1
ATOM 963 C C . ALA A 1 121 ? -1.231 -13.367 19.535 1.00 70.50 121 ALA A C 1
ATOM 965 O O . ALA A 1 121 ? -1.536 -12.602 20.444 1.00 70.50 121 ALA A O 1
ATOM 966 N N . ASN A 1 122 ? -0.565 -14.502 19.752 1.00 67.50 122 ASN A N 1
ATOM 967 C CA . ASN A 1 122 ? -0.026 -14.846 21.064 1.00 67.50 122 ASN A CA 1
ATOM 968 C C . ASN A 1 122 ? 1.295 -14.095 21.248 1.00 67.50 122 ASN A C 1
ATOM 970 O O . ASN A 1 122 ? 2.330 -14.498 20.709 1.00 67.50 122 ASN A O 1
ATOM 974 N N . PHE A 1 123 ? 1.261 -12.980 21.977 1.00 59.66 123 PHE A N 1
ATOM 975 C CA . PHE A 1 123 ? 2.460 -12.203 22.280 1.00 59.66 123 PHE A CA 1
ATOM 976 C C . PHE A 1 123 ? 3.250 -12.896 23.400 1.00 59.66 123 PHE A C 1
ATOM 978 O O . PHE A 1 123 ? 3.078 -12.631 24.587 1.00 59.66 123 PHE A O 1
ATOM 985 N N . PHE A 1 124 ? 4.130 -13.829 23.030 1.00 53.22 124 PHE A N 1
ATOM 986 C CA . PHE A 1 124 ? 5.072 -14.416 23.979 1.00 53.22 124 PHE A CA 1
ATOM 987 C C . PHE A 1 124 ? 6.103 -13.353 24.380 1.00 53.22 124 PHE A C 1
ATOM 989 O O . PHE A 1 124 ? 7.029 -13.053 23.628 1.00 53.22 124 PHE A O 1
ATOM 996 N N . HIS A 1 125 ? 5.968 -12.790 25.584 1.00 49.97 125 HIS A N 1
ATOM 997 C CA . HIS A 1 125 ? 7.000 -11.965 26.217 1.00 49.97 125 HIS A CA 1
ATOM 998 C C . HIS A 1 125 ? 8.196 -12.834 26.648 1.00 49.97 125 HIS A C 1
ATOM 1000 O O . HIS A 1 125 ? 8.492 -12.986 27.830 1.00 49.97 125 HIS A O 1
ATOM 1006 N N . THR A 1 126 ? 8.911 -13.433 25.699 1.00 43.47 126 THR A N 1
ATOM 1007 C CA . THR A 1 126 ? 10.203 -14.065 25.969 1.00 43.47 126 THR A CA 1
ATOM 1008 C C . THR A 1 126 ? 11.300 -13.004 25.897 1.00 43.47 126 THR A C 1
ATOM 1010 O O . THR A 1 126 ? 11.465 -12.297 24.905 1.00 43.47 126 THR A O 1
ATOM 1013 N N . THR A 1 127 ? 12.092 -12.884 26.962 1.00 49.66 127 THR A N 1
ATOM 1014 C CA . THR A 1 127 ? 13.268 -11.999 27.087 1.00 49.66 127 THR A CA 1
ATOM 1015 C C . THR A 1 127 ? 14.301 -12.176 25.960 1.00 49.66 127 THR A C 1
ATOM 1017 O O . THR A 1 127 ? 15.107 -11.278 25.720 1.00 49.66 127 THR A O 1
ATOM 1020 N N . SER A 1 128 ? 14.237 -13.279 25.206 1.00 57.31 128 SER A N 1
ATOM 1021 C CA . SER A 1 128 ? 15.017 -13.542 23.990 1.00 57.31 128 SER A CA 1
ATOM 1022 C C . SER A 1 128 ? 14.558 -12.752 22.754 1.00 57.31 128 SER A C 1
ATOM 1024 O O . SER A 1 128 ? 15.371 -12.510 21.861 1.00 57.31 128 SER A O 1
ATOM 1026 N N . ALA A 1 129 ? 13.306 -12.285 22.699 1.00 52.75 129 ALA A N 1
ATOM 1027 C CA . ALA A 1 129 ? 12.761 -11.565 21.546 1.00 52.75 129 ALA A CA 1
ATOM 1028 C C . ALA A 1 129 ? 13.438 -10.203 21.326 1.00 52.75 129 ALA A C 1
ATOM 1030 O O . ALA A 1 129 ? 13.631 -9.796 20.187 1.00 52.75 129 ALA A O 1
ATOM 1031 N N . ARG A 1 130 ? 13.883 -9.520 22.393 1.00 50.28 130 ARG A N 1
ATOM 1032 C CA . ARG A 1 130 ? 14.629 -8.248 22.281 1.00 50.28 130 ARG A CA 1
ATOM 1033 C C . ARG A 1 130 ? 16.031 -8.443 21.703 1.00 50.28 130 ARG A C 1
ATOM 1035 O O . ARG A 1 130 ? 16.484 -7.623 20.912 1.00 50.28 130 ARG A O 1
ATOM 1042 N N . VAL A 1 131 ? 16.695 -9.546 22.051 1.00 62.81 131 VAL A N 1
ATOM 1043 C CA . VAL A 1 131 ? 18.004 -9.913 21.484 1.00 62.81 131 VAL A CA 1
ATOM 1044 C C . VAL A 1 131 ? 17.844 -10.317 20.021 1.00 62.81 131 VAL A C 1
ATOM 1046 O O . VAL A 1 131 ? 18.617 -9.874 19.176 1.00 62.81 131 VAL A O 1
ATOM 1049 N N . MET A 1 132 ? 16.800 -11.086 19.702 1.00 61.56 132 MET A N 1
ATOM 1050 C CA . MET A 1 132 ? 16.486 -11.467 18.328 1.00 61.56 132 MET A CA 1
ATOM 1051 C C . MET A 1 132 ? 16.097 -10.255 17.475 1.00 61.56 132 MET A C 1
ATOM 1053 O O . MET A 1 132 ? 16.579 -10.157 16.359 1.00 61.56 132 MET A O 1
ATOM 1057 N N . LEU A 1 133 ? 15.319 -9.300 17.997 1.00 63.03 133 LEU A N 1
ATOM 1058 C CA . LEU A 1 133 ? 14.973 -8.042 17.319 1.00 63.03 133 LEU A CA 1
ATOM 1059 C C . LEU A 1 133 ? 16.190 -7.139 17.101 1.00 63.03 133 LEU A C 1
ATOM 1061 O O . LEU A 1 133 ? 16.290 -6.524 16.043 1.00 63.03 133 LEU A O 1
ATOM 1065 N N . CYS A 1 134 ? 17.128 -7.082 18.052 1.00 64.06 134 CYS A N 1
ATOM 1066 C CA . CYS A 1 134 ? 18.398 -6.374 17.870 1.00 64.06 134 CYS A CA 1
ATOM 1067 C C . CYS A 1 134 ? 19.265 -7.033 16.795 1.00 64.06 134 CYS A C 1
ATOM 1069 O O . CYS A 1 134 ? 19.791 -6.334 15.937 1.00 64.06 134 CYS A O 1
ATOM 1071 N N . MET A 1 135 ? 19.381 -8.364 16.803 1.00 70.69 135 MET A N 1
ATOM 1072 C CA . MET A 1 135 ? 20.127 -9.105 15.782 1.00 70.69 135 MET A CA 1
ATOM 1073 C C . MET A 1 135 ? 19.452 -9.000 14.411 1.00 70.69 135 MET A C 1
ATOM 1075 O O . MET A 1 135 ? 20.136 -8.771 13.421 1.00 70.69 135 MET A O 1
ATOM 1079 N N . MET A 1 136 ? 18.118 -9.085 14.343 1.00 68.06 136 MET A N 1
ATOM 1080 C CA . MET A 1 136 ? 17.369 -8.896 13.101 1.00 68.06 136 MET A CA 1
ATOM 1081 C C . MET A 1 136 ? 17.521 -7.461 12.605 1.00 68.06 136 MET A C 1
ATOM 1083 O O . MET A 1 136 ? 17.846 -7.274 11.452 1.00 68.06 136 MET A O 1
ATOM 1087 N N . SER A 1 137 ? 17.410 -6.448 13.469 1.00 68.69 137 SER A N 1
ATOM 1088 C CA . SER A 1 137 ? 17.616 -5.044 13.083 1.00 68.69 137 SER A CA 1
ATOM 1089 C C . SER A 1 137 ? 19.047 -4.761 12.625 1.00 68.69 137 SER A C 1
ATOM 1091 O O . SER A 1 137 ? 19.222 -3.980 11.697 1.00 68.69 137 SER A O 1
ATOM 1093 N N . LEU A 1 138 ? 20.065 -5.404 13.217 1.00 69.31 138 LEU A N 1
ATOM 1094 C CA . LEU A 1 138 ? 21.452 -5.324 12.740 1.00 69.31 138 LEU A CA 1
ATOM 1095 C C . LEU A 1 138 ? 21.613 -5.968 11.357 1.00 69.31 138 LEU A C 1
ATOM 1097 O O . LEU A 1 138 ? 22.283 -5.407 10.497 1.00 69.31 138 LEU A O 1
ATOM 1101 N N . MET A 1 139 ? 20.988 -7.128 11.139 1.00 63.88 139 MET A N 1
ATOM 1102 C CA . MET A 1 139 ? 21.012 -7.833 9.854 1.00 63.88 139 MET A CA 1
ATOM 1103 C C . MET A 1 139 ? 20.222 -7.067 8.790 1.00 63.88 139 MET A C 1
ATOM 1105 O O . MET A 1 139 ? 20.704 -6.914 7.677 1.00 63.88 139 MET A O 1
ATOM 1109 N N . THR A 1 140 ? 19.063 -6.504 9.129 1.00 61.81 140 THR A N 1
ATOM 1110 C CA . THR A 1 140 ? 18.273 -5.649 8.241 1.00 61.81 140 THR A CA 1
ATOM 1111 C C . THR A 1 140 ? 19.033 -4.364 7.936 1.00 61.81 140 THR A C 1
ATOM 1113 O O . THR A 1 140 ? 19.123 -4.010 6.776 1.00 61.81 140 THR A O 1
ATOM 1116 N N . ALA A 1 141 ? 19.669 -3.706 8.911 1.00 60.06 141 ALA A N 1
ATOM 1117 C CA . ALA A 1 141 ? 20.513 -2.529 8.669 1.00 60.06 141 ALA A CA 1
ATOM 1118 C C . ALA A 1 141 ? 21.745 -2.839 7.802 1.00 60.06 141 ALA A C 1
ATOM 1120 O O . ALA A 1 141 ? 22.128 -2.009 6.985 1.00 60.06 141 ALA A O 1
ATOM 1121 N N . ALA A 1 142 ? 22.331 -4.033 7.933 1.00 55.75 142 ALA A N 1
ATOM 1122 C CA . ALA A 1 142 ? 23.415 -4.498 7.067 1.00 55.75 142 ALA A CA 1
ATOM 1123 C C . ALA A 1 142 ? 22.937 -4.876 5.650 1.00 55.75 142 ALA A C 1
ATOM 1125 O O . ALA A 1 142 ? 23.717 -4.805 4.706 1.00 55.75 142 ALA A O 1
ATOM 1126 N N . VAL A 1 143 ? 21.664 -5.257 5.499 1.00 55.41 143 VAL A N 1
ATOM 1127 C CA . VAL A 1 143 ? 21.007 -5.552 4.212 1.00 55.41 143 VAL A CA 1
ATOM 1128 C C . VAL A 1 143 ? 20.389 -4.293 3.581 1.00 55.41 143 VAL A C 1
ATOM 1130 O O . VAL A 1 143 ? 20.170 -4.266 2.374 1.00 55.41 143 VAL A O 1
ATOM 1133 N N . ILE A 1 144 ? 20.172 -3.216 4.348 1.00 50.12 144 ILE A N 1
ATOM 1134 C CA . ILE A 1 144 ? 19.786 -1.886 3.847 1.00 50.12 144 ILE A CA 1
ATOM 1135 C C . ILE A 1 144 ? 21.033 -1.207 3.252 1.00 50.12 144 ILE A C 1
ATOM 1137 O O . ILE A 1 144 ? 21.504 -0.169 3.706 1.00 50.12 144 ILE A O 1
ATOM 1141 N N . HIS A 1 145 ? 21.588 -1.805 2.204 1.00 47.25 145 HIS A N 1
ATOM 1142 C CA . HIS A 1 145 ? 22.367 -1.080 1.216 1.00 47.25 145 HIS A CA 1
ATOM 1143 C C . HIS A 1 145 ? 21.687 -1.311 -0.123 1.00 47.25 145 HIS A C 1
ATOM 1145 O O . HIS A 1 145 ? 21.811 -2.378 -0.710 1.00 47.25 145 HIS A O 1
ATOM 1151 N N . GLU A 1 146 ? 20.931 -0.290 -0.530 1.00 47.22 146 GLU A N 1
ATOM 1152 C CA . GLU A 1 146 ? 20.147 -0.210 -1.759 1.00 47.22 146 GLU A CA 1
ATOM 1153 C C . GLU A 1 146 ? 19.090 -1.304 -1.900 1.00 47.22 146 GLU A C 1
ATOM 1155 O O . GLU A 1 146 ? 19.361 -2.496 -1.983 1.00 47.22 146 GLU A O 1
ATOM 1160 N N . SER A 1 147 ? 17.836 -0.885 -2.041 1.00 44.31 147 SER A N 1
ATOM 1161 C CA . SER A 1 147 ? 16.875 -1.671 -2.798 1.00 44.31 147 SER A CA 1
ATOM 1162 C C . SER A 1 147 ? 17.485 -1.949 -4.179 1.00 44.31 147 SER A C 1
ATOM 1164 O O . SER A 1 147 ? 17.309 -1.157 -5.100 1.00 44.31 147 SER A O 1
ATOM 1166 N N . THR A 1 148 ? 18.199 -3.065 -4.339 1.00 49.78 148 THR A N 1
ATOM 1167 C CA . THR A 1 148 ? 18.715 -3.567 -5.621 1.00 49.78 148 THR A CA 1
ATOM 1168 C C . THR A 1 148 ? 17.575 -4.148 -6.466 1.00 49.78 148 THR A C 1
ATOM 1170 O O . THR A 1 148 ? 17.773 -5.015 -7.309 1.00 49.78 148 THR A O 1
ATOM 1173 N N . TYR A 1 149 ? 16.341 -3.710 -6.218 1.00 54.03 149 TYR A N 1
ATOM 1174 C CA . TYR A 1 149 ? 15.264 -3.887 -7.163 1.00 54.03 149 TYR A CA 1
ATOM 1175 C C . TYR A 1 149 ? 15.435 -2.790 -8.196 1.00 54.03 149 TYR A C 1
ATOM 1177 O O . TYR A 1 149 ? 15.114 -1.632 -7.932 1.00 54.03 149 TYR A O 1
ATOM 1185 N N . ASN A 1 150 ? 15.954 -3.173 -9.363 1.00 62.00 150 ASN A N 1
ATOM 1186 C CA . ASN A 1 150 ? 15.851 -2.340 -10.550 1.00 62.00 150 ASN A CA 1
ATOM 1187 C C . ASN A 1 150 ? 14.365 -2.037 -10.730 1.00 62.00 150 ASN A C 1
ATOM 1189 O O . ASN 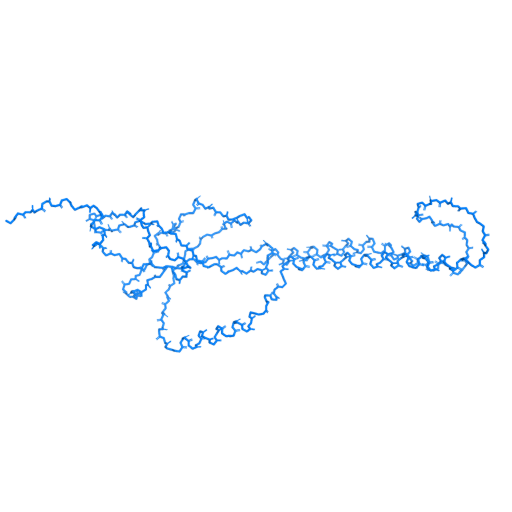A 1 150 ? 13.586 -2.936 -11.064 1.00 62.00 150 ASN A O 1
ATOM 1193 N N . LYS A 1 151 ? 13.961 -0.795 -10.458 1.00 72.19 151 LYS A N 1
ATOM 1194 C CA . LYS A 1 151 ? 12.556 -0.415 -10.607 1.00 72.19 151 LYS A CA 1
ATOM 1195 C C . LYS A 1 151 ? 12.164 -0.623 -12.064 1.00 72.19 151 LYS A C 1
ATOM 1197 O O . LYS A 1 151 ? 12.983 -0.394 -12.959 1.00 72.19 151 LYS A O 1
ATOM 1202 N N . ALA A 1 152 ? 10.911 -0.982 -12.332 1.00 77.88 152 ALA A N 1
ATOM 1203 C CA . ALA A 1 152 ? 10.435 -1.154 -13.707 1.00 77.88 152 ALA A CA 1
ATOM 1204 C C . ALA A 1 152 ? 10.776 0.059 -14.599 1.00 77.88 152 ALA A C 1
ATOM 1206 O O . ALA A 1 152 ? 11.180 -0.097 -15.754 1.00 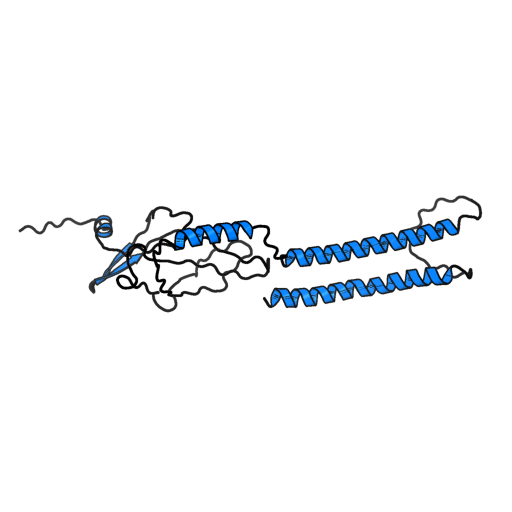77.88 152 ALA A O 1
ATOM 1207 N N . ILE A 1 153 ? 10.680 1.276 -14.053 1.00 79.94 153 ILE A N 1
ATOM 1208 C CA . ILE A 1 153 ? 11.066 2.514 -14.744 1.00 79.94 153 ILE A CA 1
ATOM 1209 C C . ILE A 1 153 ? 12.574 2.629 -15.027 1.00 79.94 153 ILE A C 1
ATOM 1211 O O . ILE A 1 153 ? 12.960 3.134 -16.081 1.00 79.94 153 ILE A O 1
ATOM 1215 N N . GLU A 1 154 ? 13.438 2.155 -14.130 1.00 79.50 154 GLU A N 1
ATOM 1216 C CA . GLU A 1 154 ? 14.897 2.192 -14.301 1.00 79.50 154 GLU A CA 1
ATOM 1217 C C . GLU A 1 154 ? 15.325 1.228 -15.413 1.00 79.50 154 GLU A C 1
ATOM 1219 O O . GLU A 1 154 ? 16.137 1.591 -16.263 1.00 79.50 154 GLU A O 1
ATOM 1224 N N . VAL A 1 155 ? 14.698 0.048 -15.484 1.00 82.31 155 VAL A N 1
ATOM 1225 C CA . VAL A 1 155 ? 14.908 -0.921 -16.573 1.00 82.31 155 VAL A CA 1
ATOM 1226 C C . VAL A 1 155 ? 14.458 -0.345 -17.917 1.00 82.31 155 VAL A C 1
ATOM 1228 O O . VAL A 1 155 ? 15.189 -0.431 -18.908 1.00 82.31 155 VAL A O 1
ATOM 1231 N N . PHE A 1 156 ? 13.280 0.283 -17.957 1.00 82.81 156 PHE A N 1
ATOM 1232 C CA . PHE A 1 156 ? 12.767 0.920 -19.170 1.00 82.81 156 PHE A CA 1
ATOM 1233 C C . PHE A 1 156 ? 13.684 2.044 -19.650 1.00 82.81 156 PHE A C 1
ATOM 1235 O O . PHE A 1 156 ? 14.102 2.068 -20.810 1.00 82.81 156 PHE A O 1
ATOM 1242 N N . THR A 1 157 ? 14.047 2.942 -18.736 1.00 81.00 157 THR A N 1
ATOM 1243 C CA . THR A 1 157 ? 14.882 4.106 -19.034 1.00 81.00 157 THR A CA 1
ATOM 1244 C C . THR A 1 157 ? 16.287 3.679 -19.454 1.00 81.00 157 THR A C 1
ATOM 1246 O O . THR A 1 157 ? 16.782 4.147 -20.476 1.00 81.00 157 THR A O 1
ATOM 1249 N N . GLY A 1 158 ? 16.911 2.738 -18.739 1.00 84.31 158 GLY A N 1
ATOM 1250 C CA . GLY A 1 158 ? 18.237 2.215 -19.077 1.00 84.31 158 GLY A CA 1
ATOM 1251 C C . GLY A 1 158 ? 18.274 1.528 -20.443 1.00 84.31 158 GLY A C 1
ATOM 1252 O O . GLY A 1 158 ? 19.204 1.740 -21.226 1.00 84.31 158 GLY A O 1
ATOM 1253 N N . THR A 1 159 ? 17.225 0.775 -20.784 1.00 80.75 159 THR A N 1
ATOM 1254 C CA . THR A 1 159 ? 17.119 0.147 -22.107 1.00 80.75 159 THR A CA 1
ATOM 1255 C C . THR A 1 159 ? 16.969 1.204 -23.198 1.00 80.75 159 THR A C 1
ATOM 1257 O O . THR A 1 159 ? 17.737 1.199 -24.156 1.00 80.75 159 THR A O 1
ATOM 1260 N N . CYS A 1 160 ? 16.060 2.172 -23.038 1.00 84.12 160 CYS A N 1
ATOM 1261 C CA . CYS A 1 160 ? 15.885 3.255 -24.011 1.00 84.12 160 CYS A CA 1
ATOM 1262 C C . CYS A 1 160 ? 17.180 4.053 -24.234 1.00 84.12 160 CYS A C 1
ATOM 1264 O O . CYS A 1 160 ? 17.548 4.326 -25.376 1.00 84.12 160 CYS A O 1
ATOM 1266 N N . LEU A 1 161 ? 17.908 4.373 -23.160 1.00 81.81 161 LEU A N 1
ATOM 1267 C CA . LEU A 1 161 ? 19.198 5.061 -23.240 1.00 81.81 161 LEU A CA 1
ATOM 1268 C C . LEU A 1 161 ? 20.254 4.232 -23.974 1.00 81.81 161 LEU A C 1
ATOM 1270 O O . LEU A 1 161 ? 21.030 4.787 -24.747 1.00 81.81 161 LEU A O 1
ATOM 1274 N N . THR A 1 162 ? 20.250 2.910 -23.797 1.00 80.88 162 THR A N 1
ATOM 1275 C CA . THR A 1 162 ? 21.149 2.011 -24.533 1.00 80.88 162 THR A CA 1
ATOM 1276 C C . THR A 1 162 ? 20.850 2.036 -26.032 1.00 80.88 162 THR A C 1
ATOM 1278 O O . THR A 1 162 ? 21.770 2.178 -26.831 1.00 80.88 162 THR A O 1
ATOM 1281 N N . PHE A 1 163 ? 19.576 1.977 -26.436 1.00 81.62 163 PHE A N 1
ATOM 1282 C CA . PHE A 1 163 ? 19.189 2.082 -27.851 1.00 81.62 163 PHE A CA 1
ATOM 1283 C C . PHE A 1 163 ? 19.615 3.421 -28.470 1.00 81.62 163 PHE A C 1
ATOM 1285 O O . PHE A 1 163 ? 20.159 3.442 -29.573 1.00 81.62 163 PHE A O 1
ATOM 1292 N N . ILE A 1 164 ? 19.421 4.528 -27.746 1.00 79.94 164 ILE A N 1
ATOM 1293 C CA . ILE A 1 164 ? 19.864 5.860 -28.182 1.00 79.94 164 ILE A CA 1
ATOM 1294 C C . ILE A 1 164 ? 21.388 5.894 -28.327 1.00 79.94 164 ILE A C 1
ATOM 1296 O O . ILE A 1 164 ? 21.896 6.355 -29.346 1.00 79.94 164 ILE A O 1
ATOM 1300 N N . PHE A 1 165 ? 22.122 5.369 -27.344 1.00 81.81 165 PHE A N 1
ATOM 1301 C CA . PHE A 1 165 ? 23.580 5.326 -27.382 1.00 81.81 165 PHE A CA 1
ATOM 1302 C C . PHE A 1 165 ? 24.092 4.537 -28.593 1.00 81.81 165 PHE A C 1
ATOM 1304 O O . PHE A 1 165 ? 24.926 5.041 -29.344 1.00 81.81 165 PHE A O 1
ATOM 1311 N N . VAL A 1 166 ? 23.552 3.342 -28.844 1.00 78.81 166 VAL A N 1
ATOM 1312 C CA . VAL A 1 166 ? 23.960 2.515 -29.992 1.00 78.81 166 VAL A CA 1
ATOM 1313 C C . VAL A 1 166 ? 23.654 3.227 -31.318 1.00 78.81 166 VAL A C 1
ATOM 1315 O O . VAL A 1 166 ? 24.523 3.266 -32.188 1.00 78.81 166 VAL A O 1
ATOM 1318 N N . ALA A 1 167 ? 22.507 3.905 -31.438 1.00 80.38 167 ALA A N 1
ATOM 1319 C CA . ALA A 1 167 ? 22.195 4.723 -32.613 1.00 80.38 167 ALA A CA 1
ATOM 1320 C C . ALA A 1 167 ? 23.177 5.903 -32.794 1.00 80.38 167 ALA A C 1
ATOM 1322 O O . ALA A 1 167 ? 23.606 6.205 -33.911 1.00 80.38 167 ALA A O 1
ATOM 1323 N N . THR A 1 168 ? 23.592 6.566 -31.708 1.00 76.88 168 THR A N 1
ATOM 1324 C CA . THR A 1 168 ? 24.608 7.632 -31.791 1.00 76.88 168 THR A CA 1
ATOM 1325 C C . THR A 1 168 ? 25.982 7.099 -32.199 1.00 76.88 168 THR A C 1
ATOM 1327 O O . THR A 1 168 ? 26.655 7.715 -33.020 1.00 76.88 168 THR A O 1
ATOM 1330 N N . VAL A 1 169 ? 26.386 5.925 -31.705 1.00 80.06 169 VAL A N 1
ATOM 1331 C CA . VAL A 1 169 ? 27.645 5.283 -32.111 1.00 80.06 169 VAL A CA 1
ATOM 1332 C C . VAL A 1 169 ? 27.619 4.924 -33.592 1.00 80.06 169 VAL A C 1
ATOM 1334 O O . VAL A 1 169 ? 28.594 5.173 -34.293 1.00 80.06 169 VAL A O 1
ATOM 1337 N N . GLU A 1 170 ? 26.507 4.387 -34.087 1.00 76.06 170 GLU A N 1
ATOM 1338 C CA . GLU A 1 170 ? 26.350 4.050 -35.500 1.00 76.06 170 GLU A CA 1
ATOM 1339 C C . GLU A 1 170 ? 26.447 5.284 -36.396 1.00 76.06 170 GLU A C 1
ATOM 1341 O O . GLU A 1 170 ? 27.215 5.286 -37.354 1.00 76.06 170 GLU A O 1
ATOM 1346 N N . THR A 1 171 ? 25.720 6.355 -36.070 1.00 68.81 171 THR A N 1
ATOM 1347 C CA . THR A 1 171 ? 25.769 7.601 -36.853 1.00 68.81 171 THR A CA 1
ATOM 1348 C C . THR A 1 171 ? 27.168 8.213 -36.890 1.00 68.81 171 THR A C 1
ATOM 1350 O O . THR A 1 171 ? 27.630 8.618 -37.958 1.00 68.81 171 THR A O 1
ATOM 1353 N N . VAL A 1 172 ? 27.884 8.211 -35.761 1.00 79.56 172 VAL A N 1
ATOM 1354 C CA . VAL A 1 172 ? 29.287 8.648 -35.700 1.00 79.56 172 VAL A CA 1
ATOM 1355 C C . VAL A 1 172 ? 30.186 7.716 -36.513 1.00 79.56 172 VAL A C 1
ATOM 1357 O O . VAL A 1 172 ? 31.049 8.185 -37.250 1.00 79.56 172 VAL A O 1
ATOM 1360 N N . MET A 1 173 ? 29.979 6.402 -36.430 1.00 78.12 173 MET A N 1
ATOM 1361 C CA . MET A 1 173 ? 30.741 5.423 -37.203 1.00 78.12 173 MET A CA 1
ATOM 1362 C C . MET A 1 173 ? 30.561 5.640 -38.712 1.00 78.12 173 MET A C 1
ATOM 1364 O O . MET A 1 173 ? 31.555 5.645 -39.439 1.00 78.12 173 MET A O 1
ATOM 1368 N N . MET A 1 174 ? 29.331 5.875 -39.183 1.00 75.44 174 MET A N 1
ATOM 1369 C CA . MET A 1 174 ? 29.062 6.174 -40.595 1.00 75.44 174 MET A CA 1
ATOM 1370 C C . MET A 1 174 ? 29.729 7.470 -41.043 1.00 75.44 174 MET A C 1
ATOM 1372 O O . MET A 1 174 ? 30.333 7.503 -42.117 1.00 75.44 174 MET A O 1
ATOM 1376 N N . ASP A 1 175 ? 29.677 8.522 -40.222 1.00 70.88 175 ASP A N 1
ATOM 1377 C CA . ASP A 1 175 ? 30.325 9.794 -40.545 1.00 70.88 175 ASP A CA 1
ATOM 1378 C C . ASP A 1 175 ? 31.849 9.643 -40.641 1.00 70.88 175 ASP A C 1
ATOM 1380 O O . ASP A 1 175 ? 32.450 10.027 -41.649 1.00 70.88 175 ASP A O 1
ATOM 1384 N N . VAL A 1 176 ? 32.462 8.973 -39.660 1.00 78.50 176 VAL A N 1
ATOM 1385 C CA . VAL A 1 176 ? 33.901 8.686 -39.622 1.00 78.50 176 VAL A CA 1
ATOM 1386 C C . VAL A 1 176 ? 34.336 7.871 -40.843 1.00 78.50 176 VAL A C 1
ATOM 1388 O O . VAL A 1 176 ? 35.290 8.252 -41.526 1.00 78.50 176 VAL A O 1
ATOM 1391 N N . LEU A 1 177 ? 33.622 6.788 -41.169 1.00 74.19 177 LEU A N 1
ATOM 1392 C CA . LEU A 1 177 ? 33.893 5.974 -42.360 1.00 74.19 177 LEU A CA 1
ATOM 1393 C C . LEU A 1 177 ? 33.753 6.798 -43.649 1.00 74.19 177 LEU A C 1
ATOM 1395 O O . LEU A 1 177 ? 34.602 6.703 -44.541 1.00 74.19 177 LEU A O 1
ATOM 1399 N N . SER A 1 178 ? 32.735 7.663 -43.732 1.00 68.88 178 SER A N 1
ATOM 1400 C CA . SER A 1 178 ? 32.534 8.553 -44.881 1.00 68.88 178 SER A CA 1
ATOM 1401 C C . SER A 1 178 ? 33.671 9.570 -45.036 1.00 68.88 178 SER A C 1
ATOM 1403 O O . SER A 1 178 ? 34.102 9.860 -46.156 1.00 68.88 178 SER A O 1
ATOM 1405 N N . HIS A 1 179 ? 34.187 10.093 -43.920 1.00 71.44 179 HIS A N 1
ATOM 1406 C CA . HIS A 1 179 ? 35.239 11.100 -43.895 1.00 71.44 179 HIS A CA 1
ATOM 1407 C C . HIS A 1 179 ? 36.607 10.504 -44.250 1.00 71.44 179 HIS A C 1
ATOM 1409 O O . HIS A 1 179 ? 37.346 11.080 -45.053 1.00 71.44 179 HIS A O 1
ATOM 1415 N N . PHE A 1 180 ? 36.943 9.321 -43.722 1.00 73.56 180 PHE A N 1
ATOM 1416 C CA . PHE A 1 180 ? 38.155 8.598 -44.125 1.00 73.56 180 PHE A CA 1
ATOM 1417 C C . PHE A 1 180 ? 38.163 8.304 -45.629 1.00 73.56 180 PHE A C 1
ATOM 1419 O O . PHE A 1 180 ? 39.192 8.480 -46.287 1.00 73.56 180 PHE A O 1
ATOM 1426 N N . HIS A 1 181 ? 37.008 7.951 -46.196 1.00 65.38 181 HIS A N 1
ATOM 1427 C CA . HIS A 1 181 ? 36.883 7.729 -47.633 1.00 65.38 181 HIS A CA 1
ATOM 1428 C C . HIS A 1 181 ? 37.028 9.025 -48.452 1.00 65.38 181 HIS A C 1
ATOM 1430 O O . HIS A 1 181 ? 37.655 9.018 -49.511 1.00 65.38 181 HIS A O 1
ATOM 1436 N N . ALA A 1 182 ? 36.500 10.155 -47.965 1.00 64.06 182 ALA A N 1
ATOM 1437 C CA . ALA A 1 182 ? 36.684 11.458 -48.611 1.00 64.06 182 ALA A CA 1
ATOM 1438 C C . ALA A 1 182 ? 38.164 11.883 -48.638 1.00 64.06 182 ALA A C 1
ATOM 1440 O O . ALA A 1 182 ? 38.654 12.372 -49.655 1.00 64.06 182 ALA A O 1
ATOM 1441 N N . LYS A 1 183 ? 38.908 11.625 -47.555 1.00 59.19 183 LYS A N 1
ATOM 1442 C CA . LYS A 1 183 ? 40.338 11.954 -47.455 1.00 59.19 183 LYS A CA 1
ATOM 1443 C C . LYS A 1 183 ? 41.215 11.085 -48.367 1.00 59.19 183 LYS A C 1
ATOM 1445 O O . LYS A 1 183 ? 42.190 11.589 -48.917 1.00 59.19 183 LYS A O 1
ATOM 1450 N N . GLY A 1 184 ? 40.831 9.827 -48.603 1.00 54.91 184 GLY A N 1
ATOM 1451 C CA . GLY A 1 184 ? 41.488 8.935 -49.570 1.00 54.91 184 GLY A CA 1
ATOM 1452 C C . GLY A 1 184 ? 41.360 9.373 -51.037 1.00 54.91 184 GLY A C 1
ATOM 1453 O O . GLY A 1 184 ? 42.177 8.970 -51.859 1.00 54.91 184 GLY A O 1
ATOM 1454 N N . ARG A 1 185 ? 40.387 10.236 -51.371 1.00 51.09 185 ARG A N 1
ATOM 1455 C CA . ARG A 1 185 ? 40.222 10.803 -52.724 1.00 51.09 185 ARG A CA 1
ATOM 1456 C C . ARG A 1 185 ? 40.991 12.114 -52.952 1.00 51.09 185 ARG A C 1
ATOM 1458 O O . ARG A 1 185 ? 41.139 12.529 -54.093 1.00 51.09 185 ARG A O 1
ATOM 1465 N N . HIS A 1 186 ? 41.526 12.753 -51.907 1.00 48.25 186 HIS A N 1
ATOM 1466 C CA . HIS A 1 186 ? 42.204 14.059 -51.989 1.00 48.25 186 HIS A CA 1
ATOM 1467 C C . HIS A 1 186 ? 43.742 13.973 -52.128 1.00 48.25 186 HIS A C 1
ATOM 1469 O O . HIS A 1 186 ? 44.466 14.841 -51.646 1.00 48.25 186 HIS A O 1
ATOM 1475 N N . SER A 1 187 ? 44.255 12.963 -52.840 1.00 38.25 187 SER A N 1
ATOM 1476 C CA . SER A 1 187 ? 45.623 12.973 -53.398 1.00 38.25 187 SER A CA 1
ATOM 1477 C C . SER A 1 187 ? 45.617 13.203 -54.919 1.00 38.25 187 SER A C 1
ATOM 1479 O O . SER A 1 187 ? 46.417 12.642 -55.657 1.00 38.25 187 SER A O 1
ATOM 1481 N N . ALA A 1 188 ? 44.695 14.041 -55.404 1.00 39.06 188 ALA A N 1
ATOM 1482 C CA . ALA A 1 188 ? 44.710 14.576 -56.763 1.00 39.06 188 ALA A CA 1
ATOM 1483 C C . ALA A 1 188 ? 44.167 16.021 -56.767 1.00 39.06 188 ALA A C 1
ATOM 1485 O O . ALA A 1 188 ? 42.965 16.230 -56.811 1.00 39.06 188 ALA A O 1
ATOM 1486 N N . SER A 1 189 ? 45.107 16.973 -56.676 1.00 31.53 189 SER A N 1
ATOM 1487 C CA . SER A 1 189 ? 45.104 18.415 -57.020 1.00 31.53 189 SER A CA 1
ATOM 1488 C C . SER A 1 189 ? 43.951 19.363 -56.584 1.00 31.53 189 SER A C 1
ATOM 1490 O O . SER A 1 189 ? 42.778 19.009 -56.655 1.00 31.53 189 SER A O 1
ATOM 1492 N N . PRO A 1 190 ? 44.251 20.623 -56.183 1.00 40.97 190 PRO A N 1
ATOM 1493 C CA . PRO A 1 190 ? 43.275 21.559 -55.627 1.00 40.97 190 PRO A CA 1
ATOM 1494 C C . PRO A 1 190 ? 42.744 22.538 -56.684 1.00 40.97 190 PRO A C 1
ATOM 1496 O O . PRO A 1 190 ? 43.552 23.201 -57.309 1.00 40.97 190 PRO A O 1
ATOM 1499 N N . HIS A 1 191 ? 41.427 22.742 -56.809 1.00 30.83 191 HIS A N 1
ATOM 1500 C CA . HIS A 1 191 ? 40.871 24.031 -57.261 1.00 30.83 191 HIS A CA 1
ATOM 1501 C C . HIS A 1 191 ? 39.448 24.260 -56.713 1.00 30.83 191 HIS A C 1
ATOM 1503 O O . HIS A 1 191 ? 38.488 23.604 -57.095 1.00 30.83 191 HIS A O 1
ATOM 1509 N N . THR A 1 192 ? 39.376 25.203 -55.768 1.00 39.28 192 THR A N 1
ATOM 1510 C CA . THR A 1 192 ? 38.305 26.179 -55.479 1.00 39.28 192 THR A CA 1
ATOM 1511 C C . THR A 1 192 ? 36.905 25.963 -56.068 1.00 39.28 192 THR A C 1
ATOM 1513 O O . THR A 1 192 ? 36.714 26.156 -57.266 1.00 39.28 192 THR A O 1
ATOM 1516 N N . SER A 1 193 ? 35.904 25.785 -55.194 1.00 29.56 193 SER A N 1
ATOM 1517 C CA . SER A 1 193 ? 34.684 26.620 -55.102 1.00 29.56 193 SER A CA 1
ATOM 1518 C C . SER A 1 193 ? 33.870 26.254 -53.856 1.00 29.56 193 SER A C 1
ATOM 1520 O O . SER A 1 193 ? 33.626 25.088 -53.569 1.00 29.56 193 SER A O 1
ATOM 1522 N N . PHE A 1 194 ? 33.478 27.279 -53.106 1.00 34.00 194 PHE A N 1
ATOM 1523 C CA . PHE A 1 194 ? 32.649 27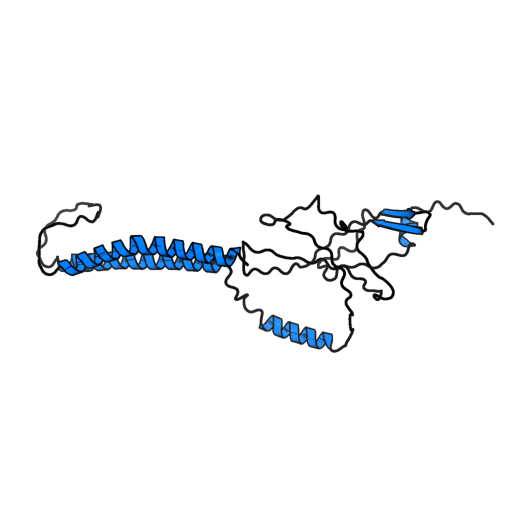.222 -51.907 1.00 34.00 194 PHE A CA 1
ATOM 1524 C C . PHE A 1 194 ? 31.178 27.051 -52.316 1.00 34.00 194 PHE A C 1
ATOM 1526 O O . PHE A 1 194 ? 30.596 27.969 -52.889 1.00 34.00 194 PHE A O 1
ATOM 1533 N N . ALA A 1 195 ? 30.578 25.895 -52.031 1.00 31.22 195 ALA A N 1
ATOM 1534 C CA . ALA A 1 195 ? 29.137 25.683 -52.131 1.00 31.22 195 ALA A CA 1
ATOM 1535 C C . ALA A 1 195 ? 28.657 24.915 -50.892 1.00 31.22 195 ALA A C 1
ATOM 1537 O O . ALA A 1 195 ? 29.134 23.822 -50.591 1.00 31.22 195 ALA A O 1
ATOM 1538 N N . LEU A 1 196 ? 27.735 25.527 -50.146 1.00 37.56 196 LEU A N 1
ATOM 1539 C CA . LEU A 1 196 ? 26.972 24.894 -49.073 1.00 37.56 196 LEU A CA 1
ATOM 1540 C C . LEU A 1 196 ? 26.032 23.863 -49.704 1.00 37.56 196 LEU A C 1
ATOM 1542 O O . LEU A 1 196 ? 24.925 24.200 -50.118 1.00 37.56 196 LEU A O 1
ATOM 1546 N N . GLU A 1 197 ? 26.482 22.616 -49.806 1.00 30.09 197 GLU A N 1
ATOM 1547 C CA . GLU A 1 197 ? 25.667 21.522 -50.323 1.00 30.09 197 GLU A CA 1
ATOM 1548 C C . GLU A 1 197 ? 25.114 20.697 -49.158 1.00 30.09 197 GLU A C 1
ATOM 1550 O O . GLU A 1 197 ? 25.846 20.071 -48.388 1.00 30.09 197 GLU A O 1
ATOM 1555 N N . VAL A 1 198 ? 23.788 20.744 -49.004 1.00 37.97 198 VAL A N 1
ATOM 1556 C CA . VAL A 1 198 ? 23.018 19.863 -48.122 1.00 37.97 198 VAL A CA 1
ATOM 1557 C C . VAL A 1 198 ? 23.373 18.427 -48.502 1.00 37.97 198 VAL A C 1
ATOM 1559 O O . VAL A 1 198 ? 23.014 17.969 -49.585 1.00 37.97 198 VAL A O 1
ATOM 1562 N N . ARG A 1 199 ? 24.110 17.728 -47.628 1.00 36.50 199 ARG A N 1
ATOM 1563 C CA . ARG A 1 199 ? 24.648 16.379 -47.861 1.00 36.50 199 ARG A CA 1
ATOM 1564 C C . ARG A 1 199 ? 23.535 15.328 -47.813 1.00 36.50 199 ARG A C 1
ATOM 1566 O O . ARG A 1 199 ? 23.453 14.514 -46.901 1.00 36.50 199 ARG A O 1
ATOM 1573 N N . GLY A 1 200 ? 22.664 15.361 -48.816 1.00 35.69 200 GLY A N 1
ATOM 1574 C CA . GLY A 1 200 ? 21.845 14.231 -49.220 1.00 35.69 200 GLY A CA 1
ATOM 1575 C C . GLY A 1 200 ? 22.728 13.249 -49.979 1.00 35.69 200 GLY A C 1
ATOM 1576 O O . GLY A 1 200 ? 23.310 13.590 -51.005 1.00 35.69 200 GLY A O 1
ATOM 1577 N N . TYR A 1 201 ? 22.853 12.031 -49.461 1.00 38.28 201 TYR A N 1
ATOM 1578 C CA . TYR A 1 201 ? 23.519 10.926 -50.139 1.00 38.28 201 TYR A CA 1
ATOM 1579 C C . TYR A 1 201 ? 22.842 10.663 -51.499 1.00 38.28 201 TYR A C 1
ATOM 1581 O O . TYR A 1 201 ? 21.752 10.095 -51.560 1.00 38.28 201 TYR A O 1
ATOM 1589 N N . LYS A 1 202 ? 23.476 11.094 -52.595 1.00 27.44 202 LYS A N 1
ATOM 1590 C CA . LYS A 1 202 ? 23.179 10.644 -53.962 1.00 27.44 202 LYS A CA 1
ATOM 1591 C C . LYS A 1 202 ? 24.291 9.679 -54.380 1.00 27.44 202 LYS A C 1
ATOM 1593 O O . LYS A 1 202 ? 25.453 10.085 -54.346 1.00 27.44 202 LYS A O 1
ATOM 1598 N N . PRO A 1 203 ? 23.984 8.426 -54.755 1.00 36.81 203 PRO A N 1
ATOM 1599 C CA . PRO A 1 203 ? 24.997 7.542 -55.300 1.00 36.81 203 PRO A CA 1
ATOM 1600 C C . PRO A 1 203 ? 25.280 7.993 -56.737 1.00 36.81 203 PRO A C 1
ATOM 1602 O O . PRO A 1 203 ? 24.384 7.974 -57.581 1.00 36.81 203 PRO A O 1
ATOM 1605 N N . ASP A 1 204 ? 26.502 8.450 -56.995 1.00 32.44 204 ASP A N 1
ATOM 1606 C CA . ASP A 1 204 ? 26.961 8.758 -58.346 1.00 32.44 204 ASP A CA 1
ATOM 1607 C C . ASP A 1 204 ? 27.372 7.451 -59.041 1.00 32.44 204 ASP A C 1
ATOM 1609 O O . ASP A 1 204 ? 28.208 6.696 -58.540 1.00 32.44 204 ASP A O 1
ATOM 1613 N N . LEU A 1 205 ? 26.711 7.147 -60.158 1.00 43.50 205 LEU A N 1
ATOM 1614 C CA . LEU A 1 205 ? 26.909 5.944 -60.964 1.00 43.50 205 LEU A CA 1
ATOM 1615 C C . LEU A 1 205 ? 27.986 6.213 -62.021 1.00 43.50 205 LEU A C 1
ATOM 1617 O O . LEU A 1 205 ? 27.679 6.287 -63.204 1.00 43.50 205 LEU A O 1
ATOM 1621 N N . THR A 1 206 ? 29.248 6.339 -61.613 1.00 35.38 206 THR A N 1
ATOM 1622 C CA . THR A 1 206 ? 30.394 6.099 -62.507 1.00 35.38 206 THR A CA 1
ATOM 1623 C C . THR A 1 206 ? 31.560 5.473 -61.736 1.00 35.38 206 THR A C 1
ATOM 1625 O O . THR A 1 206 ? 31.813 5.759 -60.570 1.00 35.38 206 THR A O 1
ATOM 1628 N N . GLU A 1 207 ? 32.176 4.499 -62.388 1.00 44.00 207 GLU A N 1
ATOM 1629 C CA . GLU A 1 207 ? 32.931 3.363 -61.862 1.00 44.00 207 GLU A CA 1
ATOM 1630 C C . GLU A 1 207 ? 34.392 3.680 -61.493 1.00 44.00 207 GLU A C 1
ATOM 1632 O O . GLU A 1 207 ? 35.085 4.314 -62.273 1.00 44.00 207 GLU A O 1
ATOM 1637 N N . GLU A 1 208 ? 34.882 3.145 -60.363 1.00 35.06 208 GLU A N 1
ATOM 1638 C CA . GLU A 1 208 ? 36.294 2.763 -60.157 1.00 35.06 208 GLU A CA 1
ATOM 1639 C C . GLU A 1 208 ? 36.355 1.556 -59.188 1.00 35.06 208 GLU A C 1
ATOM 1641 O O . GLU A 1 208 ? 35.771 1.528 -58.097 1.00 35.06 208 GLU A O 1
ATOM 1646 N N . ARG A 1 209 ? 37.041 0.500 -59.630 1.00 39.00 209 ARG A N 1
ATOM 1647 C CA . ARG A 1 209 ? 36.835 -0.928 -59.303 1.00 39.00 209 ARG A CA 1
ATOM 1648 C C . ARG A 1 209 ? 37.345 -1.385 -57.920 1.00 39.00 209 ARG A C 1
ATOM 1650 O O . ARG A 1 209 ? 37.343 -2.579 -57.633 1.00 39.00 209 ARG A O 1
ATOM 1657 N N . GLY A 1 210 ? 37.735 -0.454 -57.044 1.00 40.53 210 GLY A N 1
ATOM 1658 C CA . GLY A 1 210 ? 38.252 -0.723 -55.688 1.00 40.53 210 GLY A CA 1
ATOM 1659 C C . GLY A 1 210 ? 37.392 -0.203 -54.524 1.00 40.53 210 GLY A C 1
ATOM 1660 O O . GLY A 1 210 ? 37.577 -0.645 -53.395 1.00 40.53 210 GLY A O 1
ATOM 1661 N N . GLY A 1 211 ? 36.428 0.696 -54.774 1.00 44.41 211 GLY A N 1
ATOM 1662 C CA . GLY A 1 211 ? 35.564 1.307 -53.739 1.00 44.41 211 GLY A CA 1
ATOM 1663 C C . GLY A 1 211 ? 34.164 0.685 -53.597 1.00 44.41 211 GLY A C 1
ATOM 1664 O O . GLY A 1 211 ? 33.387 1.070 -52.723 1.00 44.41 211 GLY A O 1
ATOM 1665 N N . SER A 1 212 ? 33.835 -0.285 -54.454 1.00 50.38 212 SER A N 1
ATOM 1666 C CA . SER A 1 212 ? 32.481 -0.832 -54.629 1.00 50.38 212 SER A CA 1
ATOM 1667 C C . SER A 1 212 ? 31.962 -1.606 -53.405 1.00 50.38 212 SER A C 1
ATOM 1669 O O . SER A 1 212 ? 30.828 -1.401 -52.969 1.00 50.38 212 SER A O 1
ATOM 1671 N N . GLN A 1 213 ? 32.802 -2.439 -52.779 1.00 51.41 213 GLN A N 1
ATOM 1672 C CA . GLN A 1 213 ? 32.361 -3.278 -51.656 1.00 51.41 213 GLN A CA 1
ATOM 1673 C C . GLN A 1 213 ? 32.079 -2.480 -50.373 1.00 51.41 213 GLN A C 1
ATOM 1675 O O . GLN A 1 213 ? 31.126 -2.785 -49.660 1.00 51.41 213 GLN A O 1
ATOM 1680 N N . ILE A 1 214 ? 32.856 -1.429 -50.098 1.00 54.94 214 ILE A N 1
ATOM 1681 C CA . ILE A 1 214 ? 32.729 -0.632 -48.866 1.00 54.94 214 ILE A CA 1
ATOM 1682 C C . ILE A 1 214 ? 31.484 0.270 -48.923 1.00 54.94 214 ILE A C 1
ATOM 1684 O O . ILE A 1 214 ? 30.766 0.388 -47.932 1.00 54.94 214 ILE A O 1
ATOM 1688 N N . SER A 1 215 ? 31.163 0.843 -50.091 1.00 59.59 215 SER A N 1
ATOM 1689 C CA . SER A 1 215 ? 29.939 1.642 -50.261 1.00 59.59 215 SER A CA 1
ATOM 1690 C C . SER A 1 215 ? 28.668 0.790 -50.175 1.00 59.59 215 SER A C 1
ATOM 1692 O O . SER A 1 215 ? 27.666 1.244 -49.623 1.00 59.59 215 SER A O 1
ATOM 1694 N N . MET A 1 216 ? 28.694 -0.442 -50.696 1.00 61.69 216 MET A N 1
ATOM 1695 C CA . MET A 1 216 ? 27.569 -1.374 -50.552 1.00 61.69 216 MET A CA 1
ATOM 1696 C C . MET A 1 216 ? 27.405 -1.856 -49.110 1.00 61.69 216 MET A C 1
ATOM 1698 O O . MET A 1 216 ? 26.273 -1.978 -48.651 1.00 61.69 216 MET A O 1
ATOM 1702 N N . ALA A 1 217 ? 28.506 -2.072 -48.383 1.00 64.81 217 ALA A N 1
ATOM 1703 C CA . ALA A 1 217 ? 28.463 -2.451 -46.975 1.00 64.81 217 ALA A CA 1
ATOM 1704 C C . ALA A 1 217 ? 27.833 -1.354 -46.098 1.00 64.81 217 ALA A C 1
ATOM 1706 O O . ALA A 1 217 ? 26.960 -1.667 -45.295 1.00 64.81 217 ALA A O 1
ATOM 1707 N N . ALA A 1 218 ? 28.199 -0.081 -46.292 1.00 64.12 218 ALA A N 1
ATOM 1708 C CA . ALA A 1 218 ? 27.614 1.045 -45.551 1.00 64.12 218 ALA A CA 1
ATOM 1709 C C . ALA A 1 218 ? 26.103 1.199 -45.815 1.00 64.12 218 ALA A C 1
ATOM 1711 O O . ALA A 1 218 ? 25.309 1.302 -44.885 1.00 64.12 218 ALA A O 1
ATOM 1712 N N . LEU A 1 219 ? 25.687 1.108 -47.083 1.00 68.50 219 LEU A N 1
ATOM 1713 C CA . LEU A 1 219 ? 24.274 1.148 -47.475 1.00 68.50 219 LEU A CA 1
ATOM 1714 C C . LEU A 1 219 ? 23.456 -0.028 -46.931 1.00 68.50 219 LEU A C 1
ATOM 1716 O O . LEU A 1 219 ? 22.289 0.130 -46.567 1.00 68.50 219 LEU A O 1
ATOM 1720 N N . TRP A 1 220 ? 24.044 -1.223 -46.933 1.00 74.81 220 TRP A N 1
ATOM 1721 C CA . TRP A 1 220 ? 23.402 -2.415 -46.393 1.00 74.81 220 TRP A CA 1
ATOM 1722 C C . TRP A 1 220 ? 23.239 -2.301 -44.879 1.00 74.81 220 TRP A C 1
ATOM 1724 O O . TRP A 1 220 ? 22.164 -2.587 -44.357 1.00 74.81 220 TRP A O 1
ATOM 1734 N N . LEU A 1 221 ? 24.268 -1.798 -44.199 1.00 73.00 221 LEU A N 1
ATOM 1735 C CA . LEU A 1 221 ? 24.281 -1.601 -42.759 1.00 73.00 221 LEU A CA 1
ATOM 1736 C C . LEU A 1 221 ? 23.224 -0.572 -42.318 1.00 73.00 221 LEU A C 1
ATOM 1738 O O . LEU A 1 221 ? 22.390 -0.900 -41.475 1.00 73.00 221 LEU A O 1
ATOM 1742 N N . ASP A 1 222 ? 23.137 0.583 -42.986 1.00 72.25 222 ASP A N 1
ATOM 1743 C CA . ASP A 1 222 ? 22.070 1.577 -42.766 1.00 72.25 222 ASP A CA 1
ATOM 1744 C C . ASP A 1 222 ? 20.665 0.978 -42.964 1.00 72.25 222 ASP A C 1
ATOM 1746 O O . ASP A 1 222 ? 19.713 1.277 -42.235 1.00 72.25 222 ASP A O 1
ATOM 1750 N N . ARG A 1 223 ? 20.500 0.115 -43.975 1.00 77.31 223 ARG A N 1
ATOM 1751 C CA . ARG A 1 223 ? 19.216 -0.531 -44.280 1.00 77.31 223 ARG A CA 1
ATOM 1752 C C . ARG A 1 223 ? 18.836 -1.577 -43.234 1.00 77.31 223 ARG A C 1
ATOM 1754 O O . ARG A 1 223 ? 17.653 -1.702 -42.919 1.00 77.31 223 ARG A O 1
ATOM 1761 N N . CYS A 1 224 ? 19.815 -2.295 -42.691 1.00 79.62 224 CYS A N 1
ATOM 1762 C CA . CYS A 1 224 ? 19.624 -3.236 -41.595 1.00 79.62 224 CYS A CA 1
ATOM 1763 C C . CYS A 1 224 ? 19.197 -2.517 -40.314 1.00 79.62 224 CYS A C 1
ATOM 1765 O O . CYS A 1 224 ? 18.186 -2.891 -39.721 1.00 79.62 224 CYS A O 1
ATOM 1767 N N . PHE A 1 225 ? 19.895 -1.452 -39.923 1.00 81.00 225 PHE A N 1
ATOM 1768 C CA . PHE A 1 225 ? 19.600 -0.713 -38.697 1.00 81.00 225 PHE A CA 1
ATOM 1769 C C . PHE A 1 225 ? 18.236 -0.009 -38.720 1.00 81.00 225 PHE A C 1
ATOM 1771 O O . PHE A 1 225 ? 17.503 -0.051 -37.728 1.00 81.00 225 PHE A O 1
ATOM 1778 N N . ARG A 1 226 ? 17.805 0.507 -39.881 1.00 80.00 226 ARG A N 1
ATOM 1779 C CA . ARG A 1 226 ? 16.449 1.065 -40.078 1.00 80.00 226 ARG A CA 1
ATOM 1780 C C . ARG A 1 226 ? 15.311 0.090 -39.772 1.00 80.00 226 ARG A C 1
ATOM 1782 O O . ARG A 1 226 ? 14.211 0.537 -39.463 1.00 80.00 226 ARG A O 1
ATOM 1789 N N . VAL A 1 227 ? 15.552 -1.215 -39.878 1.00 84.88 227 VAL A N 1
ATOM 1790 C CA . VAL A 1 227 ? 14.559 -2.256 -39.567 1.00 84.88 227 VAL A CA 1
ATOM 1791 C C . VAL A 1 227 ? 14.805 -2.851 -38.1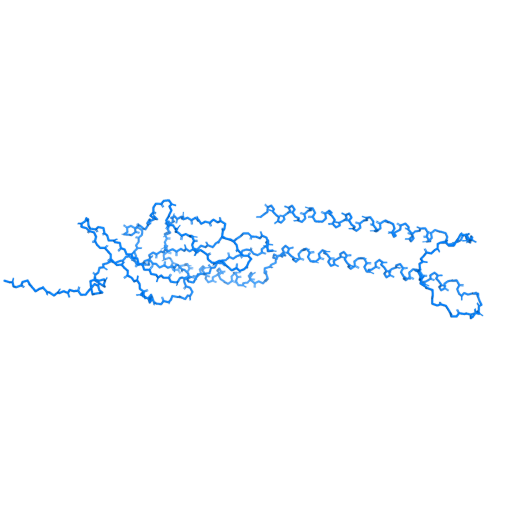81 1.00 84.88 227 VAL A C 1
ATOM 1793 O O . VAL A 1 2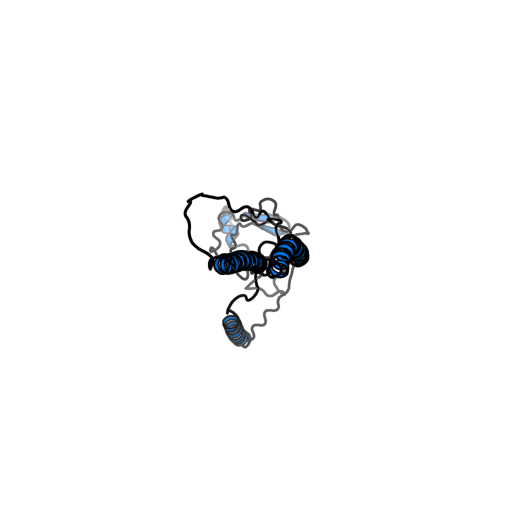27 ? 13.854 -3.098 -37.442 1.00 84.88 227 VAL A O 1
ATOM 1796 N N . LEU A 1 228 ? 16.071 -3.038 -37.803 1.00 83.31 228 LEU A N 1
ATOM 1797 C CA . LEU A 1 228 ? 16.465 -3.689 -36.558 1.00 83.31 228 LEU A CA 1
ATOM 1798 C C . LEU A 1 228 ? 16.089 -2.870 -35.317 1.00 83.31 228 LEU A C 1
ATOM 1800 O O . LEU A 1 228 ? 15.571 -3.455 -34.368 1.00 83.31 228 LEU A O 1
ATOM 1804 N N . TYR A 1 229 ? 16.291 -1.545 -35.304 1.00 84.12 229 TYR A N 1
ATOM 1805 C CA . TYR A 1 229 ? 15.955 -0.753 -34.111 1.00 84.12 229 TYR A CA 1
ATOM 1806 C C . TYR A 1 229 ? 14.456 -0.688 -33.828 1.00 84.12 229 TYR A C 1
ATOM 1808 O O . TYR A 1 229 ? 14.081 -0.976 -32.690 1.00 84.12 229 TYR A O 1
ATOM 1816 N N . PRO A 1 230 ? 13.575 -0.367 -34.800 1.00 88.88 230 PRO A N 1
ATOM 1817 C CA . PRO A 1 230 ? 12.142 -0.363 -34.532 1.00 88.88 230 PRO A CA 1
ATOM 1818 C C . PRO A 1 230 ? 11.635 -1.754 -34.140 1.00 88.88 230 PRO A C 1
ATOM 1820 O O . PRO A 1 230 ? 10.870 -1.873 -33.187 1.00 88.88 230 PRO A O 1
ATOM 1823 N N . ALA A 1 231 ? 12.103 -2.814 -34.811 1.00 90.12 231 ALA A N 1
ATOM 1824 C CA . ALA A 1 231 ? 11.722 -4.185 -34.474 1.00 90.12 231 ALA A CA 1
ATOM 1825 C C . ALA A 1 231 ? 12.191 -4.588 -33.065 1.00 90.12 231 ALA A C 1
ATOM 1827 O O . ALA A 1 231 ? 11.414 -5.150 -32.294 1.00 90.12 231 ALA A O 1
ATOM 1828 N N . GLY A 1 232 ? 13.433 -4.253 -32.702 1.00 89.25 232 GLY A N 1
ATOM 1829 C CA . GLY A 1 232 ? 13.992 -4.509 -31.376 1.00 89.25 232 GLY A CA 1
ATOM 1830 C C . GLY A 1 232 ? 13.263 -3.745 -30.272 1.00 89.25 232 GLY A C 1
ATOM 1831 O O . GLY A 1 232 ? 12.954 -4.320 -29.231 1.00 89.25 232 GLY A O 1
ATOM 1832 N N . PHE A 1 233 ? 12.909 -2.480 -30.511 1.00 90.81 233 PHE A N 1
ATOM 1833 C CA . PHE A 1 233 ? 12.145 -1.680 -29.555 1.00 90.81 233 PHE A CA 1
ATOM 1834 C C . PHE A 1 233 ? 10.715 -2.206 -29.374 1.00 90.81 233 PHE A C 1
ATOM 1836 O O . PHE A 1 233 ? 10.220 -2.267 -28.249 1.00 90.81 233 PHE A O 1
ATOM 1843 N N . ILE A 1 234 ? 10.054 -2.642 -30.451 1.00 92.81 234 ILE A N 1
ATOM 1844 C CA . ILE A 1 234 ? 8.726 -3.272 -30.377 1.00 92.81 234 ILE A CA 1
ATOM 1845 C C . ILE A 1 234 ? 8.793 -4.575 -29.574 1.00 92.81 234 ILE A C 1
ATOM 1847 O O . ILE A 1 234 ? 7.967 -4.783 -28.686 1.00 92.81 234 ILE A O 1
ATOM 1851 N N . ALA A 1 235 ? 9.788 -5.427 -29.840 1.00 92.25 235 ALA A N 1
ATOM 1852 C CA . ALA A 1 235 ? 9.987 -6.669 -29.097 1.00 92.25 235 ALA A CA 1
ATOM 1853 C C . ALA A 1 235 ? 10.247 -6.403 -27.606 1.00 92.25 235 ALA A C 1
ATOM 1855 O O . ALA A 1 235 ? 9.632 -7.040 -26.752 1.00 92.25 235 ALA A O 1
ATOM 1856 N N . PHE A 1 236 ? 11.094 -5.418 -27.289 1.00 91.56 236 PHE A N 1
ATOM 1857 C CA . PHE A 1 236 ? 11.332 -4.986 -25.914 1.00 91.56 236 PHE A CA 1
ATOM 1858 C C . PHE A 1 236 ? 10.042 -4.526 -25.231 1.00 91.56 236 PHE A C 1
ATOM 1860 O O . PHE A 1 236 ? 9.747 -4.994 -24.138 1.00 91.56 236 PHE A O 1
ATOM 1867 N N . ASN A 1 237 ? 9.246 -3.667 -25.876 1.00 90.88 237 ASN A N 1
ATOM 1868 C CA . ASN A 1 237 ? 7.975 -3.211 -25.312 1.00 90.88 237 ASN A CA 1
ATOM 1869 C C . ASN A 1 237 ? 7.021 -4.383 -25.064 1.00 90.88 237 ASN A C 1
ATOM 1871 O O . ASN A 1 237 ? 6.427 -4.462 -23.994 1.00 90.88 237 ASN A O 1
ATOM 1875 N N . ALA A 1 238 ? 6.899 -5.314 -26.012 1.00 91.56 238 ALA A N 1
ATOM 1876 C CA . ALA A 1 238 ? 6.050 -6.488 -25.841 1.00 91.56 238 ALA A CA 1
ATOM 1877 C C . ALA A 1 238 ? 6.460 -7.309 -24.605 1.00 91.56 238 ALA A C 1
ATOM 1879 O O . ALA A 1 238 ? 5.610 -7.637 -23.781 1.00 91.56 238 ALA A O 1
ATOM 1880 N N . VAL A 1 239 ? 7.758 -7.580 -24.435 1.00 90.19 239 VAL A N 1
ATOM 1881 C CA . VAL A 1 239 ? 8.277 -8.315 -23.269 1.00 90.19 239 VAL A CA 1
ATOM 1882 C C . VAL A 1 239 ? 8.098 -7.513 -21.978 1.00 90.19 239 VAL A C 1
ATOM 1884 O O . VAL A 1 239 ? 7.612 -8.050 -20.986 1.00 90.19 239 VAL A O 1
ATOM 1887 N N . TYR A 1 240 ? 8.447 -6.227 -21.992 1.00 88.19 240 TYR A N 1
ATOM 1888 C CA . TYR A 1 240 ? 8.368 -5.336 -20.837 1.00 88.19 240 TYR A CA 1
ATOM 1889 C C . TYR A 1 240 ? 6.943 -5.258 -20.282 1.00 88.19 240 TYR A C 1
ATOM 1891 O O . TYR A 1 240 ? 6.726 -5.477 -19.091 1.00 88.19 240 TYR A O 1
ATOM 1899 N N . TRP A 1 241 ? 5.958 -5.019 -21.149 1.00 88.06 241 TRP A N 1
ATOM 1900 C CA . TRP A 1 241 ? 4.562 -4.915 -20.735 1.00 88.06 241 TRP A CA 1
ATOM 1901 C C . TRP A 1 241 ? 3.975 -6.252 -20.288 1.00 88.06 241 TRP A C 1
ATOM 1903 O O . TRP A 1 241 ? 3.142 -6.255 -19.391 1.00 88.06 241 TRP A O 1
ATOM 1913 N N . VAL A 1 242 ? 4.404 -7.385 -20.851 1.00 87.25 242 VAL A N 1
ATOM 1914 C CA . VAL A 1 242 ? 3.973 -8.707 -20.363 1.00 87.25 242 VAL A CA 1
ATOM 1915 C C . VAL A 1 242 ? 4.516 -8.975 -18.958 1.00 87.25 242 VAL A C 1
ATOM 1917 O O . VAL A 1 242 ? 3.767 -9.422 -18.096 1.00 87.25 242 VAL A O 1
ATOM 1920 N N . MET A 1 243 ? 5.787 -8.660 -18.708 1.00 82.75 243 MET A N 1
ATOM 1921 C CA . MET A 1 243 ? 6.433 -8.919 -17.419 1.00 82.75 243 MET A CA 1
ATOM 1922 C C . MET A 1 243 ? 5.903 -8.010 -16.304 1.00 82.75 243 MET A C 1
ATOM 1924 O O . MET A 1 243 ? 5.553 -8.500 -15.238 1.00 82.75 243 MET A O 1
ATOM 1928 N N . TYR A 1 244 ? 5.807 -6.700 -16.547 1.00 78.19 244 TYR A N 1
ATOM 1929 C CA . TYR A 1 244 ? 5.475 -5.724 -15.500 1.00 78.19 244 TYR A CA 1
ATOM 1930 C C . TYR A 1 244 ? 3.978 -5.435 -15.338 1.00 78.19 244 TYR A C 1
ATOM 1932 O O . TYR A 1 244 ? 3.598 -4.763 -14.388 1.00 78.19 244 TYR A O 1
ATOM 1940 N N . LYS A 1 245 ? 3.116 -5.919 -16.244 1.00 73.44 245 LYS A N 1
ATOM 1941 C CA . LYS A 1 245 ? 1.650 -5.855 -16.077 1.00 73.44 245 LYS A CA 1
ATOM 1942 C C . LYS A 1 245 ? 1.067 -7.126 -15.448 1.00 73.44 245 LYS A C 1
ATOM 1944 O O . LYS A 1 245 ? -0.059 -7.096 -14.966 1.00 73.44 245 LYS A O 1
ATOM 1949 N N . SER A 1 246 ? 1.781 -8.253 -15.528 1.00 59.19 246 SER A N 1
ATOM 1950 C CA . SER A 1 246 ? 1.312 -9.554 -15.026 1.00 59.19 246 SER A CA 1
ATOM 1951 C C . SER A 1 246 ? 1.728 -9.853 -13.578 1.00 59.19 246 SER A C 1
ATOM 1953 O O . SER A 1 246 ? 1.306 -10.882 -13.047 1.00 59.19 246 SER A O 1
ATOM 1955 N N . SER A 1 247 ? 2.554 -9.001 -12.970 1.00 51.78 247 SER A N 1
ATOM 1956 C CA . SER A 1 247 ? 2.963 -9.050 -11.560 1.00 51.78 247 SER A CA 1
ATOM 1957 C C . SER A 1 247 ? 2.248 -7.968 -10.771 1.00 51.78 247 SER A C 1
ATOM 1959 O O . SER A 1 247 ? 1.854 -8.277 -9.627 1.00 51.78 247 SER A O 1
#

Foldseek 3Di:
DDPPPPPDPPVRVVVVDDDFAKDWPAFPDCPVQPFPDWDWDADPVRDIDIDTDGDGDGDFDADQLLPPQDDGDGDTDIDGPPDACVGDPDDQDPPPSDDDPDDDDDPSDDDDDDDDDDDHDDPPPDPCVVVVVVVVVVVVVVVPPDPPSCGLVNVVVVVVVVLVVVVVVLVVVLVVLVVVVVVVVPPDDDDDDDDPDPPDDDDDPDDDPPCPPVVVVNVVVVVCSVPCSVVVVVVVVVVSCVVSVVD

Radius of gyration: 36.67 Å; chains: 1; bounding box: 79×42×114 Å

Sequence (247 aa):
MSILSTATSGSEIRDKVWRPDLTAEYDIKPQGAQSHGDFLRIQRDGHVTWSQRIHYTFPCLMDLSSYPLGAHTCFLRLNSLGYESSELDPNWYGDAAVDYSEVIMSHGYELCEVKTEKKTANFFHTTSARVMLCMMSLMTAAVIHESTYNKAIEVFTGTCLTFIFVATVETVMMDVLSHFHAKGRHSASPHTSFALEVRGYKPDLTEERGGSQISMAALWLDRCFRVLYPAGFIAFNAVYWVMYKSS

Organism: Homarus americanus (NCBI:txid6706)